Protein AF-A0A2V5N7D5-F1 (afdb_monomer_lite)

Foldseek 3Di:
DADPVRHRPDD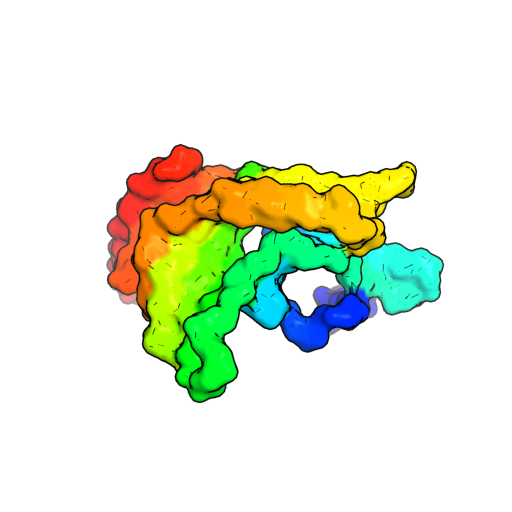DAAEPPQPDWAAWDADLVQWIWTWGLQFIKIWHWDADPVRPGIYIQMDGQEDQFDAPDPDDAWFTWGFHYWEDAPFKIWTDTFGPRDQGKDFTKMWTDDDFDADPVRHRPSVDDCVRRVVSNVRRVVRIDGPDIAGPDKHWYADSNRQWIWMDGPNWIWIAGPNDIDIDDDDPPPDD

Structure (mmCIF, N/CA/C/O backbone):
data_AF-A0A2V5N7D5-F1
#
_entry.id   AF-A0A2V5N7D5-F1
#
loop_
_atom_site.group_PDB
_atom_site.id
_atom_site.type_symbol
_atom_site.label_atom_id
_atom_site.label_alt_id
_atom_site.label_comp_id
_atom_site.label_asym_id
_atom_site.label_entity_id
_atom_site.label_seq_id
_atom_site.pdbx_PDB_ins_code
_atom_site.Cartn_x
_atom_site.Cartn_y
_atom_site.Cartn_z
_atom_site.occupancy
_atom_site.B_iso_or_equiv
_atom_site.auth_seq_id
_atom_site.auth_comp_id
_atom_site.auth_asym_id
_atom_site.auth_atom_id
_atom_site.pdbx_PDB_model_num
ATOM 1 N N . MET A 1 1 ? -4.586 -28.316 -11.492 1.00 43.56 1 MET A N 1
ATOM 2 C CA . MET A 1 1 ? -5.240 -29.296 -12.382 1.00 43.56 1 MET A CA 1
ATOM 3 C C . MET A 1 1 ? -5.268 -28.729 -13.810 1.00 43.56 1 MET A C 1
ATOM 5 O O . MET A 1 1 ? -4.782 -27.622 -14.004 1.00 43.56 1 MET A O 1
ATOM 9 N N . ARG A 1 2 ? -5.625 -29.486 -14.859 1.00 42.41 2 ARG A N 1
ATOM 10 C CA . ARG A 1 2 ? -5.672 -28.948 -16.242 1.00 42.41 2 ARG A CA 1
ATOM 11 C C . ARG A 1 2 ? -7.094 -28.488 -16.540 1.00 42.41 2 ARG A C 1
ATOM 13 O O . ARG A 1 2 ? -8.034 -29.228 -16.255 1.00 42.41 2 ARG A O 1
ATOM 20 N N . LEU A 1 3 ? -7.252 -27.295 -17.112 1.00 50.19 3 LEU A N 1
ATOM 21 C CA . LEU A 1 3 ? -8.557 -26.830 -17.577 1.00 50.19 3 LEU A CA 1
ATOM 22 C C . LEU A 1 3 ? -9.043 -27.748 -18.707 1.00 50.19 3 LEU A C 1
ATOM 24 O O . LEU A 1 3 ? -8.235 -28.328 -19.439 1.00 50.19 3 LEU A O 1
ATOM 28 N N . LYS A 1 4 ? -10.367 -27.854 -18.882 1.00 51.38 4 LYS A N 1
ATOM 29 C CA . LYS A 1 4 ? -11.013 -28.715 -19.899 1.00 51.38 4 LYS A CA 1
ATOM 30 C C . LYS A 1 4 ? -10.518 -28.475 -21.336 1.00 51.38 4 LYS A C 1
ATOM 32 O O . LYS A 1 4 ? -10.712 -29.331 -22.190 1.00 51.38 4 LYS A O 1
ATOM 37 N N . ASN A 1 5 ? -9.828 -27.362 -21.582 1.00 60.81 5 ASN A N 1
ATOM 38 C CA . ASN A 1 5 ? -9.349 -26.939 -22.896 1.00 60.81 5 ASN A CA 1
ATOM 39 C C . ASN A 1 5 ? -7.846 -27.221 -23.100 1.00 60.81 5 ASN A C 1
ATOM 41 O O . ASN A 1 5 ? -7.238 -26.671 -24.011 1.00 60.81 5 ASN A O 1
ATOM 45 N N . GLY A 1 6 ? -7.206 -27.999 -22.220 1.00 59.16 6 GLY A N 1
ATOM 46 C CA . GLY A 1 6 ? -5.762 -28.267 -22.279 1.00 59.16 6 GLY A CA 1
ATOM 47 C C . GLY A 1 6 ? -4.878 -27.111 -21.793 1.00 59.16 6 GLY A C 1
ATOM 48 O O . GLY A 1 6 ? -3.672 -27.297 -21.640 1.00 59.16 6 GLY A O 1
ATOM 49 N N . GLY A 1 7 ? -5.473 -25.952 -21.489 1.00 59.75 7 GLY A N 1
ATOM 50 C CA . GLY A 1 7 ? -4.814 -24.842 -20.807 1.00 59.75 7 GLY A CA 1
ATOM 51 C C . GLY A 1 7 ? -4.402 -25.216 -19.382 1.00 59.75 7 GLY A C 1
ATOM 52 O O . GLY A 1 7 ? -5.051 -26.031 -18.711 1.00 59.75 7 GLY A O 1
ATOM 53 N N . ARG A 1 8 ? -3.301 -24.626 -18.911 1.00 61.09 8 ARG A N 1
ATOM 54 C CA . ARG A 1 8 ? -2.934 -24.706 -17.496 1.00 61.09 8 ARG A CA 1
ATOM 55 C C . ARG A 1 8 ? -3.948 -23.884 -16.695 1.00 61.09 8 ARG A C 1
ATOM 57 O O . ARG A 1 8 ? -4.361 -22.823 -17.139 1.00 61.09 8 ARG A O 1
ATOM 64 N N . GLU A 1 9 ? -4.372 -24.398 -15.544 1.00 68.38 9 GLU A N 1
ATOM 65 C CA . GLU A 1 9 ? -5.217 -23.653 -14.594 1.00 68.38 9 GLU A CA 1
ATOM 66 C C . GLU A 1 9 ? -4.454 -22.498 -13.935 1.00 68.38 9 GLU A C 1
ATOM 68 O O . GLU A 1 9 ? -5.057 -21.508 -13.541 1.00 68.38 9 GLU A O 1
ATOM 73 N N . PHE A 1 10 ? -3.125 -22.617 -13.877 1.00 75.56 10 PHE A N 1
ATOM 74 C CA . PHE A 1 10 ? -2.216 -21.617 -13.338 1.00 75.56 10 PHE A CA 1
ATOM 75 C C . PHE A 1 10 ? -1.116 -21.320 -14.354 1.00 75.56 10 PHE A C 1
ATOM 77 O O . PHE A 1 10 ? -0.575 -22.237 -14.984 1.00 75.56 10 PHE A O 1
ATOM 84 N N . GLU A 1 11 ? -0.785 -20.044 -14.490 1.00 77.88 11 GLU A N 1
ATOM 85 C CA . GLU A 1 11 ? 0.366 -19.569 -15.245 1.00 77.88 11 GLU A CA 1
ATOM 86 C C . GLU A 1 11 ? 1.436 -19.097 -14.258 1.00 77.88 11 GLU A C 1
ATOM 88 O O . GLU A 1 11 ? 1.126 -18.447 -13.260 1.00 77.88 11 GLU A O 1
ATOM 93 N N . GLU A 1 12 ? 2.684 -19.495 -14.493 1.00 80.69 12 GLU A N 1
ATOM 94 C CA . GLU A 1 12 ? 3.807 -19.079 -13.652 1.00 80.69 12 GLU 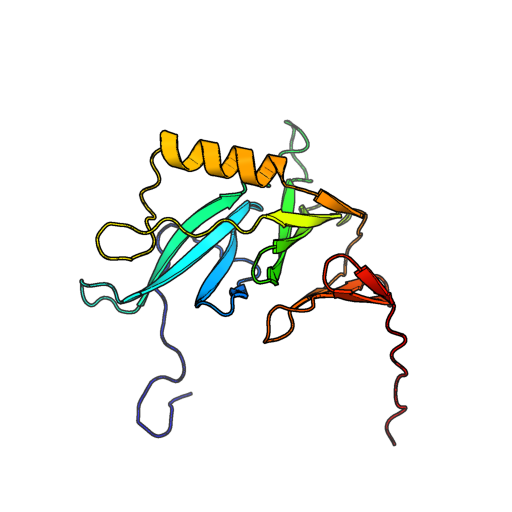A CA 1
ATOM 95 C C . GLU A 1 12 ? 4.190 -17.645 -14.015 1.00 80.69 12 GLU A C 1
ATOM 97 O O . GLU A 1 12 ? 4.359 -17.335 -15.192 1.00 80.69 12 GLU A O 1
ATOM 102 N N . ILE A 1 13 ? 4.326 -16.788 -13.003 1.00 81.75 13 ILE A N 1
ATOM 103 C CA . ILE A 1 13 ? 4.787 -15.409 -13.168 1.00 81.75 13 ILE A CA 1
ATOM 104 C C . ILE A 1 13 ? 6.282 -15.361 -12.859 1.00 81.75 13 ILE A C 1
ATOM 106 O O . ILE A 1 13 ? 6.692 -15.747 -11.761 1.00 81.75 13 ILE A O 1
ATOM 110 N N . ASP A 1 14 ? 7.094 -14.863 -13.792 1.00 82.38 14 ASP A N 1
ATOM 111 C CA . ASP A 1 14 ? 8.509 -14.601 -13.521 1.00 82.38 14 ASP A CA 1
ATOM 112 C C . ASP A 1 14 ? 8.647 -13.377 -12.605 1.00 82.38 14 ASP A C 1
ATOM 114 O O . ASP A 1 14 ? 8.211 -12.268 -12.926 1.00 82.38 14 ASP A O 1
ATOM 118 N N . VAL A 1 15 ? 9.264 -13.578 -11.443 1.00 80.31 15 VAL A N 1
ATOM 119 C CA . VAL A 1 15 ? 9.484 -12.537 -10.442 1.00 80.31 15 VAL A CA 1
ATOM 120 C C . VAL A 1 15 ? 10.981 -12.299 -10.311 1.00 80.31 15 VAL A C 1
ATOM 122 O O . VAL A 1 15 ? 11.715 -13.030 -9.644 1.00 80.31 15 VAL A O 1
ATOM 125 N N . ARG A 1 16 ? 11.460 -11.226 -10.940 1.00 69.50 16 ARG A N 1
ATOM 126 C CA . ARG A 1 16 ? 12.881 -10.878 -10.931 1.00 69.50 16 ARG A CA 1
ATOM 127 C C . ARG A 1 16 ? 13.185 -9.899 -9.799 1.00 69.50 16 ARG A C 1
ATOM 129 O O . ARG A 1 16 ? 12.621 -8.818 -9.767 1.00 69.50 16 ARG A O 1
ATOM 136 N N . ARG A 1 17 ? 14.167 -10.229 -8.946 1.00 68.00 17 ARG A N 1
ATOM 137 C CA . ARG A 1 17 ? 14.661 -9.408 -7.807 1.00 68.00 17 ARG A CA 1
ATOM 138 C C . ARG A 1 17 ? 13.716 -9.282 -6.604 1.00 68.00 17 ARG A C 1
ATOM 140 O O . ARG A 1 17 ? 14.117 -8.612 -5.660 1.00 68.00 17 ARG A O 1
ATOM 147 N N . HIS A 1 18 ? 12.567 -9.960 -6.609 1.00 75.81 18 HIS A N 1
ATOM 148 C CA . HIS A 1 18 ? 11.639 -9.986 -5.472 1.00 75.81 18 HIS A CA 1
ATOM 149 C C . HIS A 1 18 ? 11.476 -11.414 -4.921 1.00 75.81 18 HIS A C 1
ATOM 151 O O . HIS A 1 18 ? 10.494 -12.084 -5.239 1.00 75.81 18 HIS A O 1
ATOM 157 N N . PRO A 1 19 ? 12.460 -11.957 -4.178 1.00 68.38 19 PRO A N 1
ATOM 158 C CA . PRO A 1 19 ? 12.434 -13.349 -3.719 1.00 68.38 19 PRO A CA 1
ATOM 159 C C . PRO A 1 19 ? 11.293 -13.682 -2.744 1.00 68.38 19 PRO A C 1
ATOM 161 O O . PRO A 1 19 ? 10.996 -14.863 -2.571 1.00 68.38 19 PRO A O 1
ATOM 164 N N . PHE A 1 20 ? 10.664 -12.686 -2.106 1.00 78.12 20 PHE A N 1
ATOM 165 C CA . PHE A 1 20 ? 9.601 -12.901 -1.120 1.00 78.12 20 PHE A CA 1
ATOM 166 C C . PHE A 1 20 ? 8.462 -11.886 -1.277 1.00 78.12 20 PHE A C 1
ATOM 168 O O . PHE A 1 20 ? 8.541 -10.773 -0.766 1.00 78.12 20 PHE A O 1
ATOM 175 N N . ILE A 1 21 ? 7.382 -12.294 -1.950 1.00 85.62 21 ILE A N 1
ATOM 176 C CA . ILE A 1 21 ? 6.132 -11.527 -2.057 1.00 85.62 21 ILE A CA 1
ATOM 177 C C . ILE A 1 21 ? 5.216 -11.910 -0.888 1.00 85.62 21 ILE A C 1
ATOM 179 O O . ILE A 1 21 ? 4.650 -13.003 -0.862 1.00 85.62 21 ILE A O 1
ATOM 183 N N . GLY A 1 22 ? 5.072 -11.012 0.083 1.00 87.75 22 GLY A N 1
ATOM 184 C CA . GLY A 1 22 ? 4.128 -11.121 1.193 1.00 87.75 22 GLY A CA 1
ATOM 185 C C . GLY A 1 22 ? 2.799 -10.429 0.886 1.00 87.75 22 GLY A C 1
ATOM 186 O O . GLY A 1 22 ? 2.787 -9.403 0.209 1.00 87.75 22 GLY A O 1
ATOM 187 N N . CYS A 1 23 ? 1.696 -10.998 1.389 1.00 89.31 23 CYS A N 1
ATOM 188 C CA . CYS A 1 23 ? 0.330 -10.449 1.311 1.00 89.31 23 CYS A CA 1
ATOM 189 C C . CYS A 1 23 ? -0.027 -9.755 -0.028 1.00 89.31 23 CYS A C 1
ATOM 191 O O . CYS A 1 23 ? -0.420 -8.588 -0.031 1.00 89.31 23 CYS A O 1
ATOM 193 N N . PRO A 1 24 ? 0.121 -10.439 -1.182 1.00 93.94 24 PRO A N 1
ATOM 194 C CA . PRO A 1 24 ? -0.183 -9.839 -2.475 1.00 93.94 24 PRO A CA 1
ATOM 195 C C . PRO A 1 24 ? -1.676 -9.526 -2.614 1.00 93.94 24 PRO A C 1
ATOM 197 O O . PRO A 1 24 ? -2.527 -10.382 -2.372 1.00 93.94 24 PRO A O 1
ATOM 200 N N . VAL A 1 25 ? -1.986 -8.316 -3.075 1.00 95.06 25 VAL A N 1
ATOM 201 C CA . VAL A 1 25 ? -3.348 -7.830 -3.308 1.00 95.06 25 VAL A CA 1
ATOM 202 C C . VAL A 1 25 ? -3.425 -7.137 -4.658 1.00 95.06 25 VAL A C 1
ATOM 204 O O . VAL A 1 25 ? -2.682 -6.193 -4.926 1.00 95.06 25 VAL A O 1
ATOM 207 N N . PHE A 1 26 ? -4.361 -7.578 -5.495 1.00 94.38 26 PHE A N 1
ATOM 208 C CA . PHE A 1 26 ? -4.715 -6.861 -6.713 1.00 94.38 26 PHE A CA 1
ATOM 209 C C . PHE A 1 26 ? -5.731 -5.769 -6.406 1.00 94.38 26 PHE A C 1
ATOM 211 O O . PHE A 1 26 ? -6.783 -6.023 -5.816 1.00 94.38 26 PHE A O 1
ATOM 218 N N . ALA A 1 27 ? -5.424 -4.561 -6.855 1.00 94.19 27 ALA A N 1
ATOM 219 C CA . ALA A 1 27 ? -6.403 -3.509 -7.011 1.00 94.19 27 ALA A CA 1
ATOM 220 C C . ALA A 1 27 ? -7.281 -3.774 -8.243 1.00 94.19 27 ALA A C 1
ATOM 222 O O . ALA A 1 27 ? -6.947 -4.554 -9.140 1.00 94.19 27 ALA A O 1
ATOM 223 N N . ARG A 1 28 ? -8.424 -3.096 -8.309 1.00 92.06 28 ARG A N 1
ATOM 224 C CA . ARG A 1 28 ? -9.426 -3.262 -9.367 1.00 92.06 28 ARG A CA 1
ATOM 225 C C . ARG A 1 28 ? -8.907 -2.914 -10.762 1.00 92.06 28 ARG A C 1
ATOM 227 O O . ARG A 1 28 ? -9.415 -3.440 -11.748 1.00 92.06 28 ARG A O 1
ATOM 234 N N . ASP A 1 29 ? -7.952 -2.001 -10.855 1.00 91.25 29 ASP A N 1
ATOM 235 C CA . ASP A 1 29 ? -7.310 -1.596 -12.107 1.00 91.25 29 ASP A CA 1
ATOM 236 C C . ASP A 1 29 ? -6.170 -2.530 -12.542 1.00 91.25 29 ASP A C 1
ATOM 238 O O . ASP A 1 29 ? -5.553 -2.283 -13.573 1.00 91.25 29 ASP A O 1
ATOM 242 N N . GLY A 1 30 ? -5.925 -3.618 -11.805 1.00 91.94 30 GLY A N 1
ATOM 243 C CA . GLY A 1 30 ? -4.903 -4.612 -12.127 1.00 91.94 30 GLY A CA 1
ATOM 244 C C . GLY A 1 30 ? -3.529 -4.321 -11.524 1.00 91.94 30 GLY A C 1
ATOM 245 O O . GLY A 1 30 ? -2.643 -5.166 -11.648 1.00 91.94 30 GLY A O 1
ATOM 246 N N . GLU A 1 31 ? -3.348 -3.189 -10.829 1.00 94.69 31 GLU A N 1
ATOM 247 C CA . GLU A 1 31 ? -2.134 -2.947 -10.044 1.00 94.69 31 GLU A CA 1
ATOM 248 C C . GLU A 1 31 ? -2.018 -3.994 -8.923 1.00 94.69 31 GLU A C 1
ATOM 250 O O . GLU A 1 31 ? -2.973 -4.269 -8.195 1.00 94.69 31 GLU A O 1
ATOM 255 N N . LEU A 1 32 ? -0.826 -4.555 -8.751 1.00 95.50 32 LEU A N 1
ATOM 256 C CA . LEU A 1 32 ? -0.473 -5.452 -7.659 1.00 95.50 32 LEU A CA 1
ATOM 257 C C . LEU A 1 32 ? 0.231 -4.663 -6.553 1.00 95.50 32 LEU A C 1
ATOM 259 O O . LEU A 1 32 ? 1.208 -3.961 -6.803 1.00 95.50 32 LEU A O 1
ATOM 263 N N . PHE A 1 33 ? -0.214 -4.831 -5.314 1.00 96.38 33 PHE A N 1
ATOM 264 C CA . PHE A 1 33 ? 0.477 -4.346 -4.124 1.00 96.38 33 PHE A CA 1
ATOM 265 C C . PHE A 1 33 ? 0.894 -5.524 -3.261 1.00 96.38 33 PHE A C 1
ATOM 267 O O . PHE A 1 33 ? 0.156 -6.497 -3.138 1.00 96.38 33 PHE A O 1
ATOM 274 N N . PHE A 1 34 ? 2.082 -5.451 -2.676 1.00 95.50 34 PHE A N 1
ATOM 275 C CA . PHE A 1 34 ? 2.611 -6.523 -1.839 1.00 95.50 34 PHE A CA 1
ATOM 276 C C . PHE A 1 34 ? 3.631 -5.985 -0.841 1.00 95.50 34 PHE A C 1
ATOM 278 O O . PHE A 1 34 ? 4.168 -4.886 -1.006 1.00 95.50 34 PHE A O 1
ATOM 285 N N . SER A 1 35 ? 3.890 -6.767 0.200 1.00 92.12 35 SER A N 1
ATOM 286 C CA . SER A 1 35 ? 4.978 -6.529 1.138 1.00 92.12 35 SER A CA 1
ATOM 287 C C . SER A 1 35 ? 6.222 -7.286 0.702 1.00 92.12 35 SER A C 1
ATOM 289 O O . SER A 1 35 ? 6.148 -8.457 0.335 1.00 92.12 35 SER A O 1
ATOM 291 N N . GLU A 1 36 ? 7.380 -6.648 0.783 1.00 89.06 36 GLU A N 1
ATOM 292 C CA . GLU A 1 36 ? 8.662 -7.341 0.701 1.00 89.06 36 GLU A CA 1
ATOM 293 C C . GLU A 1 36 ? 9.668 -6.620 1.601 1.00 89.06 36 GLU A C 1
ATOM 295 O O . GLU A 1 36 ? 9.842 -5.400 1.511 1.00 89.06 36 GLU A O 1
ATOM 300 N N . TYR A 1 37 ? 10.332 -7.390 2.471 1.00 84.38 37 TYR A N 1
ATOM 301 C CA . TYR A 1 37 ? 11.221 -6.882 3.524 1.00 84.38 37 TYR A CA 1
ATOM 302 C C . TYR A 1 37 ? 10.563 -5.809 4.413 1.00 84.38 37 TYR A C 1
ATOM 304 O O . TYR A 1 37 ? 11.231 -4.894 4.881 1.00 84.38 37 TYR A O 1
ATOM 312 N N . GLY A 1 38 ? 9.244 -5.900 4.617 1.00 87.00 38 GLY A N 1
ATOM 313 C CA . GLY A 1 38 ? 8.462 -4.954 5.417 1.00 87.00 38 GLY A CA 1
ATOM 314 C C . GLY A 1 38 ? 8.074 -3.661 4.695 1.00 87.00 38 GLY A C 1
ATOM 315 O O . GLY A 1 38 ? 7.257 -2.904 5.219 1.00 87.00 38 GLY A O 1
ATOM 316 N N . ASP A 1 39 ? 8.596 -3.414 3.494 1.00 91.94 39 ASP A N 1
ATOM 317 C CA . ASP A 1 39 ? 8.220 -2.269 2.670 1.00 91.94 39 ASP A CA 1
ATOM 318 C C . ASP A 1 39 ? 6.987 -2.563 1.822 1.00 91.94 39 ASP A C 1
ATOM 320 O O . ASP A 1 39 ? 6.733 -3.705 1.445 1.00 91.94 39 ASP A O 1
ATOM 324 N N . LEU A 1 40 ? 6.254 -1.509 1.459 1.00 95.00 40 LEU A N 1
ATOM 325 C CA . LEU A 1 40 ? 5.163 -1.612 0.497 1.00 95.00 40 LEU A CA 1
ATOM 326 C C . LEU A 1 40 ? 5.712 -1.483 -0.924 1.00 95.00 40 LEU A C 1
ATOM 328 O O . LEU A 1 40 ? 6.366 -0.490 -1.262 1.00 95.00 40 LEU A O 1
ATOM 332 N N . TRP A 1 41 ? 5.366 -2.437 -1.777 1.00 94.94 41 TRP A N 1
ATOM 333 C CA . TRP A 1 41 ? 5.703 -2.466 -3.194 1.00 94.94 41 TRP A CA 1
ATOM 334 C C . TRP A 1 41 ? 4.453 -2.335 -4.057 1.00 94.94 41 TRP A C 1
ATOM 336 O O . TRP A 1 41 ? 3.362 -2.747 -3.661 1.00 94.94 41 TRP A O 1
ATOM 346 N N . ARG A 1 42 ? 4.630 -1.744 -5.240 1.00 94.88 42 ARG A N 1
ATOM 347 C CA . ARG A 1 42 ? 3.639 -1.715 -6.317 1.00 94.88 42 ARG A CA 1
ATOM 348 C C . ARG A 1 42 ? 4.232 -2.397 -7.537 1.00 94.88 42 ARG A C 1
ATOM 350 O O . ARG A 1 42 ? 5.392 -2.155 -7.862 1.00 94.88 42 ARG A O 1
ATOM 357 N N . GLY A 1 43 ? 3.430 -3.174 -8.242 1.00 93.88 43 GLY A N 1
ATOM 358 C CA . GLY A 1 43 ? 3.797 -3.726 -9.528 1.00 93.88 43 GLY A CA 1
ATOM 359 C C . GLY A 1 43 ? 2.612 -4.007 -10.430 1.00 93.88 43 GLY A C 1
ATOM 360 O O . GLY A 1 43 ? 1.467 -3.758 -10.073 1.00 93.88 43 GLY A O 1
ATOM 361 N N . GLU A 1 44 ? 2.918 -4.539 -11.602 1.00 93.94 44 GLU A N 1
ATOM 362 C CA . GLU A 1 44 ? 1.962 -5.012 -12.594 1.00 93.94 44 GLU A CA 1
ATOM 363 C C . GLU A 1 44 ? 2.517 -6.248 -13.293 1.00 93.94 44 GLU A C 1
ATOM 365 O O . GLU A 1 44 ? 3.730 -6.381 -13.497 1.00 93.94 44 GLU A O 1
ATOM 370 N N . ILE A 1 45 ? 1.610 -7.155 -13.650 1.00 91.12 45 ILE A N 1
ATOM 371 C CA . ILE A 1 45 ? 1.946 -8.308 -14.476 1.00 91.12 45 ILE A CA 1
ATOM 372 C C . ILE A 1 45 ? 1.871 -7.870 -15.933 1.00 91.12 45 ILE A C 1
ATOM 374 O O . ILE A 1 45 ? 0.840 -7.379 -16.386 1.00 91.12 45 ILE A O 1
ATOM 378 N N . TYR A 1 46 ? 2.954 -8.091 -16.664 1.00 86.62 46 TYR A N 1
ATOM 379 C CA . TYR A 1 46 ? 3.047 -7.809 -18.090 1.00 86.62 46 TYR A CA 1
ATOM 380 C C . TYR A 1 46 ? 3.526 -9.055 -18.830 1.00 86.62 46 TYR A C 1
ATOM 382 O O . TYR A 1 46 ? 4.157 -9.938 -18.249 1.00 86.62 46 TYR A O 1
ATOM 390 N N . ASN A 1 47 ? 3.245 -9.131 -20.128 1.00 84.00 47 ASN A N 1
ATOM 391 C CA . ASN A 1 47 ? 3.782 -10.198 -20.965 1.00 84.00 47 ASN A CA 1
ATOM 392 C C . ASN A 1 47 ? 5.167 -9.800 -21.462 1.00 84.00 47 ASN A C 1
ATOM 394 O O . ASN A 1 47 ? 5.312 -8.809 -22.177 1.00 84.00 47 ASN A O 1
ATOM 398 N N . ASP A 1 48 ? 6.187 -10.574 -21.095 1.00 75.56 48 ASP A N 1
ATOM 399 C CA . ASP A 1 48 ? 7.546 -10.293 -21.532 1.00 75.56 48 ASP A CA 1
ATOM 400 C C . ASP A 1 48 ? 7.667 -10.445 -23.055 1.00 75.56 48 ASP A C 1
ATOM 402 O O . ASP A 1 48 ? 7.408 -11.513 -23.620 1.00 75.56 48 ASP A O 1
ATOM 406 N N . SER A 1 49 ? 8.115 -9.380 -23.724 1.00 70.94 49 SER A N 1
ATOM 407 C CA . SER A 1 49 ? 8.333 -9.337 -25.174 1.00 70.94 49 SER A CA 1
ATOM 408 C C . SER A 1 49 ? 9.407 -10.322 -25.647 1.00 70.94 49 SER A C 1
ATOM 410 O O . SER A 1 49 ? 9.454 -10.665 -26.828 1.00 70.94 49 SER A O 1
ATOM 412 N N . LEU A 1 50 ? 10.230 -10.837 -24.729 1.00 74.75 50 LEU A N 1
ATOM 413 C CA . LEU A 1 50 ? 11.196 -11.907 -24.987 1.00 74.75 50 LEU A CA 1
ATOM 414 C C . LEU A 1 50 ? 10.572 -13.316 -24.987 1.00 74.75 50 LEU A C 1
ATOM 416 O O . LEU A 1 50 ? 11.300 -14.301 -25.105 1.00 74.75 50 LEU A O 1
ATOM 420 N N . GLY A 1 51 ? 9.246 -13.435 -24.852 1.00 70.75 51 GLY A N 1
ATOM 421 C CA . GLY A 1 51 ? 8.524 -14.707 -24.962 1.00 70.75 51 GLY A CA 1
ATOM 422 C C . GLY A 1 51 ? 8.736 -15.654 -23.779 1.00 70.75 51 GLY A C 1
ATOM 423 O O . GLY A 1 51 ? 8.529 -16.858 -23.911 1.00 70.75 51 GLY A O 1
ATOM 424 N N . ARG A 1 52 ? 9.162 -15.126 -22.626 1.00 75.50 52 ARG A N 1
ATOM 425 C CA . ARG A 1 52 ? 9.428 -15.907 -21.404 1.00 75.50 52 ARG A CA 1
ATOM 426 C C . ARG A 1 52 ? 8.184 -16.154 -20.544 1.00 75.50 52 ARG A C 1
ATOM 428 O O . ARG A 1 52 ? 8.290 -16.816 -19.519 1.00 75.50 52 ARG A O 1
ATOM 435 N N . GLY A 1 53 ? 7.025 -15.678 -20.994 1.00 81.94 53 GLY A N 1
ATOM 436 C CA . GLY A 1 53 ? 5.773 -15.717 -20.247 1.00 81.94 53 GLY A CA 1
ATOM 437 C C . GLY A 1 53 ? 5.505 -14.406 -19.503 1.00 81.94 53 GLY A C 1
ATOM 438 O O . GLY A 1 53 ? 6.218 -13.416 -19.709 1.00 81.94 53 GLY A O 1
ATOM 439 N N . PRO A 1 54 ? 4.450 -14.371 -18.682 1.00 86.81 54 PRO A N 1
ATOM 440 C CA . PRO A 1 54 ? 4.126 -13.209 -17.876 1.00 86.81 54 PRO A CA 1
ATOM 441 C C . PRO A 1 54 ? 5.173 -12.990 -16.778 1.00 86.81 54 PRO A C 1
ATOM 443 O O . PRO A 1 54 ? 5.687 -13.931 -16.172 1.00 86.81 54 PRO A O 1
ATOM 446 N N . ALA A 1 55 ? 5.482 -11.728 -16.512 1.00 87.69 55 ALA A N 1
ATOM 447 C CA . ALA A 1 55 ? 6.480 -11.307 -15.542 1.00 87.69 55 ALA A CA 1
ATOM 448 C C . ALA A 1 55 ? 5.945 -10.169 -14.668 1.00 87.69 55 ALA A C 1
ATOM 450 O O . ALA A 1 55 ? 5.070 -9.407 -15.081 1.00 87.69 55 ALA A O 1
ATOM 451 N N . LEU A 1 56 ? 6.485 -10.046 -13.456 1.00 90.06 56 LEU A N 1
ATOM 452 C CA . LEU A 1 56 ? 6.174 -8.955 -12.538 1.00 90.06 56 LEU A CA 1
ATOM 453 C C . LEU A 1 56 ? 7.172 -7.807 -12.711 1.00 90.06 56 LEU A C 1
ATOM 455 O O . LEU A 1 56 ? 8.363 -7.946 -12.427 1.00 90.06 56 LEU A O 1
ATOM 459 N N . SER A 1 57 ? 6.655 -6.648 -13.108 1.00 89.44 57 SER A N 1
ATOM 460 C CA . SER A 1 57 ? 7.354 -5.368 -13.021 1.00 89.44 57 SER A CA 1
ATOM 461 C C . SER A 1 57 ? 6.938 -4.683 -11.731 1.00 89.44 57 SER A C 1
ATOM 463 O O . SER A 1 57 ? 5.756 -4.425 -11.547 1.00 89.44 57 SER A O 1
ATOM 465 N N . ALA A 1 58 ? 7.877 -4.383 -10.833 1.00 91.62 58 ALA A N 1
ATOM 466 C CA . ALA A 1 58 ? 7.561 -3.739 -9.562 1.00 91.62 58 ALA A CA 1
ATOM 467 C C . ALA A 1 58 ? 8.611 -2.710 -9.132 1.00 91.62 58 ALA A C 1
ATOM 469 O O . ALA A 1 58 ? 9.790 -2.784 -9.484 1.00 91.62 58 ALA A O 1
ATOM 470 N N . TYR A 1 59 ? 8.169 -1.747 -8.328 1.00 91.12 59 TYR A N 1
ATOM 471 C CA . TYR A 1 59 ? 9.016 -0.781 -7.646 1.00 91.12 59 TYR A CA 1
ATOM 472 C C . TYR A 1 59 ? 8.540 -0.587 -6.204 1.00 91.12 59 TYR A C 1
ATOM 474 O O . TYR A 1 59 ? 7.365 -0.760 -5.871 1.00 91.12 59 TYR A O 1
ATOM 482 N N . ARG A 1 60 ? 9.473 -0.232 -5.318 1.00 91.50 60 ARG A N 1
ATOM 483 C CA . ARG A 1 60 ? 9.149 0.028 -3.914 1.00 91.50 60 ARG A CA 1
ATOM 484 C C . ARG A 1 60 ? 8.286 1.279 -3.871 1.00 91.50 60 ARG A C 1
ATOM 486 O O . ARG A 1 60 ? 8.722 2.318 -4.342 1.00 91.50 60 ARG A O 1
ATOM 493 N N . TYR A 1 61 ? 7.073 1.180 -3.353 1.00 94.19 61 TYR A N 1
ATOM 494 C CA . TYR A 1 61 ? 6.110 2.275 -3.341 1.00 94.19 61 TYR A CA 1
ATOM 495 C C . TYR A 1 61 ? 6.297 3.171 -2.113 1.00 94.19 61 TYR A C 1
ATOM 497 O O . TYR A 1 61 ? 6.336 4.393 -2.246 1.00 94.19 61 TYR A O 1
ATOM 505 N N . ALA A 1 62 ? 6.471 2.565 -0.935 1.00 94.38 62 ALA A N 1
ATOM 506 C CA . ALA A 1 62 ? 6.758 3.278 0.305 1.00 94.38 62 ALA A CA 1
ATOM 507 C C . ALA A 1 62 ? 7.770 2.490 1.159 1.00 94.38 62 ALA A C 1
ATOM 509 O O . ALA A 1 62 ? 7.518 1.317 1.453 1.00 94.38 62 ALA A O 1
ATOM 510 N N . PRO A 1 63 ? 8.902 3.106 1.560 1.00 92.25 63 PRO A N 1
ATOM 511 C CA . PRO A 1 63 ? 9.858 2.483 2.462 1.00 92.25 63 PRO A CA 1
ATOM 512 C C . PRO A 1 63 ? 9.359 2.620 3.909 1.00 92.25 63 PRO A C 1
ATOM 514 O O . PRO A 1 63 ? 9.564 3.652 4.547 1.00 92.25 63 PRO A O 1
ATOM 517 N N . LEU A 1 64 ? 8.635 1.613 4.383 1.00 90.00 64 LEU A N 1
ATOM 518 C CA . LEU A 1 64 ? 7.983 1.575 5.694 1.00 90.00 64 LEU A CA 1
ATOM 519 C C . LEU A 1 64 ? 8.746 0.721 6.704 1.00 90.00 64 LEU A C 1
ATOM 521 O O . LEU A 1 64 ? 8.508 0.863 7.902 1.00 90.00 64 LEU A O 1
ATOM 525 N N . ALA A 1 65 ? 9.653 -0.130 6.227 1.00 86.44 65 ALA A N 1
ATOM 526 C CA . ALA A 1 65 ? 10.510 -0.935 7.067 1.00 86.44 65 ALA A CA 1
ATOM 527 C C . ALA A 1 65 ? 11.388 -0.029 7.933 1.00 86.44 65 ALA A C 1
ATOM 529 O O . ALA A 1 65 ? 12.174 0.777 7.424 1.00 86.44 65 ALA A O 1
ATOM 530 N N . THR A 1 66 ? 11.264 -0.159 9.251 1.00 77.00 66 THR A N 1
ATOM 531 C CA . THR A 1 66 ? 12.128 0.549 10.200 1.00 77.00 66 THR A CA 1
ATOM 532 C C . THR A 1 66 ? 12.975 -0.430 10.996 1.00 77.00 66 THR A C 1
ATOM 534 O O . THR A 1 66 ? 12.542 -1.530 11.329 1.00 77.00 66 THR A O 1
ATOM 537 N N . LEU A 1 67 ? 14.200 -0.010 11.312 1.00 60.72 67 LEU A N 1
ATOM 538 C CA . LEU A 1 67 ? 15.049 -0.681 12.289 1.00 60.72 67 LEU A CA 1
ATOM 539 C C . LEU A 1 67 ? 14.796 -0.029 13.648 1.00 60.72 67 LEU A C 1
ATOM 541 O O . LEU A 1 67 ? 15.103 1.150 13.823 1.00 60.72 67 LEU A O 1
ATOM 545 N N . GLU A 1 68 ? 14.240 -0.772 14.605 1.00 53.22 68 GLU A N 1
ATOM 546 C CA . GLU A 1 68 ? 13.984 -0.225 15.942 1.00 53.22 68 GLU A CA 1
ATOM 547 C C . GLU A 1 68 ? 15.281 0.053 16.721 1.00 53.22 68 GLU A C 1
ATOM 549 O O . GLU A 1 68 ? 15.362 1.046 17.441 1.00 53.22 68 GLU A O 1
ATOM 554 N N . THR A 1 69 ? 16.323 -0.776 16.569 1.00 53.47 69 THR A N 1
ATOM 555 C CA . THR A 1 69 ? 17.618 -0.574 17.242 1.00 53.47 69 THR A CA 1
ATOM 556 C C . THR A 1 69 ? 18.803 -1.037 16.386 1.00 53.47 69 THR A C 1
ATOM 558 O O . THR A 1 69 ? 18.674 -1.891 15.512 1.00 53.47 69 THR A O 1
ATOM 561 N N . ALA A 1 70 ? 19.994 -0.487 16.659 1.00 52.28 70 ALA A N 1
ATOM 562 C CA . ALA A 1 70 ? 21.253 -0.884 16.015 1.00 52.28 70 ALA A CA 1
ATOM 563 C C . ALA A 1 70 ? 21.818 -2.237 16.514 1.00 52.28 70 ALA A C 1
ATOM 565 O O . ALA A 1 70 ? 22.765 -2.750 15.928 1.00 52.28 70 ALA A O 1
ATOM 566 N N . ASN A 1 71 ? 21.252 -2.813 17.583 1.00 46.66 71 ASN A N 1
ATOM 567 C CA . ASN A 1 71 ? 21.721 -4.042 18.231 1.00 46.66 71 ASN A CA 1
ATOM 568 C C . ASN A 1 71 ? 20.590 -5.086 18.267 1.00 46.66 71 ASN A C 1
ATOM 570 O O . ASN A 1 71 ? 19.841 -5.160 19.233 1.00 46.66 71 ASN A O 1
ATOM 574 N N . THR A 1 72 ? 20.489 -5.871 17.192 1.00 46.12 72 THR A N 1
ATOM 575 C CA . THR A 1 72 ? 19.941 -7.244 17.099 1.00 46.12 72 THR A CA 1
ATOM 576 C C . THR A 1 72 ? 18.885 -7.719 18.126 1.00 46.12 72 THR A C 1
ATOM 578 O O . THR A 1 72 ? 19.223 -8.008 19.273 1.00 46.12 72 THR A O 1
ATOM 581 N N . SER A 1 73 ? 17.694 -8.054 17.594 1.00 41.28 73 SER A N 1
ATOM 582 C CA . SER A 1 73 ? 16.611 -8.938 18.112 1.00 41.28 73 SER A CA 1
ATOM 583 C C . SER A 1 73 ? 15.403 -8.263 18.795 1.00 41.28 73 SER A C 1
ATOM 585 O O . SER A 1 73 ? 15.560 -7.609 19.820 1.00 41.28 73 SER A O 1
ATOM 587 N N . PRO A 1 74 ? 14.166 -8.537 18.331 1.00 45.28 74 PRO A N 1
ATOM 588 C CA . PRO A 1 74 ? 13.694 -8.177 16.994 1.00 45.28 74 PRO A CA 1
ATOM 589 C C . PRO A 1 74 ? 12.492 -7.238 17.081 1.00 45.28 74 PRO A C 1
ATOM 591 O O . PRO A 1 74 ? 11.650 -7.350 17.981 1.00 45.28 74 PRO A O 1
ATOM 594 N N . ALA A 1 75 ? 12.426 -6.317 16.123 1.00 49.25 75 ALA A N 1
ATOM 595 C CA . ALA A 1 75 ? 11.296 -5.427 15.957 1.00 49.25 75 ALA A CA 1
ATOM 596 C C . ALA A 1 75 ? 11.372 -4.591 14.682 1.00 49.25 75 ALA A C 1
ATOM 598 O O . ALA A 1 75 ? 11.357 -3.362 14.720 1.00 49.25 75 ALA A O 1
ATOM 599 N N . GLU A 1 76 ? 11.527 -5.231 13.537 1.00 73.44 76 GLU A N 1
ATOM 600 C CA . GLU A 1 76 ? 11.380 -4.482 12.293 1.00 73.44 76 GLU A CA 1
ATOM 601 C C . GLU A 1 76 ? 9.890 -4.174 12.123 1.00 73.44 76 GLU A C 1
ATOM 603 O O . GLU A 1 76 ? 9.091 -5.099 12.092 1.00 73.44 76 GLU A O 1
ATOM 608 N N . ILE A 1 77 ? 9.459 -2.912 12.079 1.00 80.38 77 ILE A N 1
ATOM 609 C CA . ILE A 1 77 ? 8.055 -2.633 11.730 1.00 80.38 77 ILE A CA 1
ATOM 610 C C . ILE A 1 77 ? 7.923 -2.842 10.229 1.00 80.38 77 ILE A C 1
ATOM 612 O O . ILE A 1 77 ? 8.667 -2.226 9.475 1.00 80.38 77 ILE A O 1
ATOM 616 N N . GLY A 1 78 ? 6.996 -3.691 9.796 1.00 87.88 78 GLY A N 1
ATOM 617 C CA . GLY A 1 78 ? 6.790 -3.989 8.383 1.00 87.88 78 GLY A CA 1
ATOM 618 C C . GLY A 1 78 ? 5.324 -4.171 8.019 1.00 87.88 78 GLY A C 1
ATOM 619 O O . GLY A 1 78 ? 4.478 -4.408 8.882 1.00 87.88 78 GLY A O 1
ATOM 620 N N . VAL A 1 79 ? 5.029 -4.058 6.725 1.00 91.44 79 VAL A N 1
ATOM 621 C CA . VAL A 1 79 ? 3.709 -4.361 6.161 1.00 91.44 79 VAL A CA 1
ATOM 622 C C . VAL A 1 79 ? 3.433 -5.861 6.268 1.00 91.44 79 VAL A C 1
ATOM 624 O O . VAL A 1 79 ? 4.220 -6.669 5.773 1.00 91.44 79 VAL A O 1
ATOM 627 N N . VAL A 1 80 ? 2.305 -6.225 6.877 1.00 89.81 80 VAL A N 1
ATOM 628 C CA . VAL A 1 80 ? 1.861 -7.624 7.022 1.00 89.81 80 VAL A CA 1
ATOM 629 C C . VAL A 1 80 ? 0.531 -7.912 6.334 1.00 89.81 80 VAL A C 1
ATOM 631 O O . VAL A 1 80 ? 0.268 -9.057 5.986 1.00 89.81 80 VAL A O 1
ATOM 634 N N . ASP A 1 81 ? -0.280 -6.884 6.093 1.00 92.69 81 ASP A N 1
ATOM 635 C CA . ASP A 1 81 ? -1.557 -7.001 5.393 1.00 92.69 81 ASP A CA 1
ATOM 636 C C . ASP A 1 81 ? -1.895 -5.691 4.669 1.00 92.69 81 ASP A C 1
ATOM 638 O O . ASP A 1 81 ? -1.445 -4.608 5.071 1.00 92.69 81 ASP A O 1
ATOM 642 N N . ILE A 1 82 ? -2.643 -5.793 3.572 1.00 95.56 82 ILE A N 1
ATOM 643 C CA . ILE A 1 82 ? -2.869 -4.708 2.616 1.00 95.56 82 ILE A CA 1
ATOM 644 C C . ILE A 1 82 ? -4.336 -4.699 2.187 1.00 95.56 82 ILE A C 1
ATOM 646 O O . ILE A 1 82 ? -4.920 -5.716 1.837 1.00 95.56 82 ILE A O 1
ATOM 650 N N . ALA A 1 83 ? -4.926 -3.510 2.124 1.00 95.69 83 ALA A N 1
ATOM 651 C CA . ALA A 1 83 ? -6.236 -3.286 1.530 1.00 95.69 83 ALA A CA 1
ATOM 652 C C . ALA A 1 83 ? -6.183 -2.060 0.616 1.00 95.69 83 ALA A C 1
ATOM 654 O O . ALA A 1 83 ? -5.943 -0.942 1.069 1.00 95.69 83 ALA A O 1
ATOM 655 N N . VAL A 1 84 ? -6.423 -2.246 -0.681 1.00 95.69 84 VAL A N 1
ATOM 656 C CA . VAL A 1 84 ? -6.294 -1.171 -1.671 1.00 95.69 84 VAL A CA 1
ATOM 657 C C . VAL A 1 84 ? -7.664 -0.678 -2.111 1.00 95.69 84 VAL A C 1
ATOM 659 O O . VAL A 1 84 ? -8.476 -1.439 -2.620 1.00 95.69 84 VAL A O 1
ATOM 662 N N . THR A 1 85 ? -7.910 0.615 -1.927 1.00 94.69 85 THR A N 1
ATOM 663 C CA . THR A 1 85 ? -9.053 1.319 -2.520 1.00 94.69 85 THR A CA 1
ATOM 664 C C . THR A 1 85 ? -8.583 2.199 -3.678 1.00 94.69 85 THR A C 1
ATOM 666 O O . THR A 1 85 ? -7.380 2.325 -3.933 1.00 94.69 85 THR A O 1
ATOM 669 N N . ARG A 1 86 ? -9.518 2.878 -4.348 1.00 90.94 86 ARG A N 1
ATOM 670 C CA . ARG A 1 86 ? -9.215 3.755 -5.485 1.00 90.94 86 ARG A CA 1
ATOM 671 C C . ARG A 1 86 ? -8.133 4.798 -5.187 1.00 90.94 86 ARG A C 1
ATOM 673 O O . ARG A 1 86 ? -7.239 4.993 -5.998 1.00 90.94 86 ARG A O 1
ATOM 680 N N . ASP A 1 87 ? -8.213 5.445 -4.025 1.00 92.00 87 ASP A N 1
ATOM 681 C CA . ASP A 1 87 ? -7.369 6.604 -3.691 1.00 92.00 87 ASP A CA 1
ATOM 682 C C . ASP A 1 87 ? -6.517 6.380 -2.430 1.00 92.00 87 ASP A C 1
ATOM 684 O O . ASP A 1 87 ? -5.756 7.254 -2.006 1.00 92.00 87 ASP A O 1
ATOM 688 N N . THR A 1 88 ? -6.667 5.239 -1.758 1.00 95.31 88 THR A N 1
ATOM 689 C CA . THR A 1 88 ? -6.052 4.991 -0.448 1.00 95.31 88 THR A CA 1
ATOM 690 C C . THR A 1 88 ? -5.614 3.543 -0.314 1.00 95.31 88 THR A C 1
ATOM 692 O O . THR A 1 88 ? -6.362 2.628 -0.657 1.00 95.31 88 THR A O 1
ATOM 695 N N . ILE A 1 89 ? -4.416 3.349 0.228 1.00 96.56 89 ILE A N 1
ATOM 696 C CA . ILE A 1 89 ? -3.878 2.041 0.592 1.00 96.56 89 ILE A CA 1
ATOM 697 C C . ILE A 1 89 ? -3.945 1.938 2.108 1.00 96.56 89 ILE A C 1
ATOM 699 O O . ILE A 1 89 ? -3.301 2.718 2.806 1.00 96.56 89 ILE A O 1
ATOM 703 N N . TYR A 1 90 ? -4.736 1.005 2.610 1.00 95.94 90 TYR A N 1
ATOM 704 C CA . TYR A 1 90 ? -4.781 0.638 4.014 1.00 95.94 90 TYR A CA 1
ATOM 705 C C . TYR A 1 90 ? -3.735 -0.430 4.260 1.00 95.94 90 TYR A C 1
ATOM 707 O O . TYR A 1 90 ? -3.587 -1.365 3.475 1.00 95.94 90 TYR A O 1
ATOM 715 N N . LEU A 1 91 ? -2.991 -0.250 5.338 1.00 94.50 91 LEU A N 1
ATOM 716 C CA . LEU A 1 91 ? -1.879 -1.102 5.684 1.00 94.50 91 LEU A CA 1
ATOM 717 C C . LEU A 1 91 ? -1.999 -1.526 7.116 1.00 94.50 91 LEU A C 1
ATOM 719 O O . LEU A 1 91 ? -2.254 -0.718 8.012 1.00 94.50 91 LEU A O 1
ATOM 723 N N . HIS A 1 92 ? -1.691 -2.785 7.309 1.00 92.38 92 HIS A N 1
ATOM 724 C CA . HIS A 1 92 ? -1.364 -3.277 8.604 1.00 92.38 92 HIS A CA 1
ATOM 725 C C . HIS A 1 92 ? 0.151 -3.311 8.778 1.00 92.38 92 HIS A C 1
ATOM 727 O O . HIS A 1 92 ? 0.853 -3.994 8.031 1.00 92.38 92 HIS A O 1
ATOM 733 N N . LEU A 1 93 ? 0.646 -2.546 9.748 1.00 89.75 93 LEU A N 1
ATOM 734 C CA . LEU A 1 93 ? 2.052 -2.486 10.117 1.00 89.75 93 LEU A CA 1
ATOM 735 C C . LEU A 1 93 ? 2.248 -3.200 11.449 1.00 89.75 93 LEU A C 1
ATOM 737 O O . LEU A 1 93 ? 1.564 -2.857 12.410 1.00 89.75 93 LEU A O 1
ATOM 741 N N . TYR A 1 94 ? 3.204 -4.121 11.531 1.00 85.06 94 TYR A N 1
ATOM 742 C CA . TYR A 1 94 ? 3.524 -4.822 12.775 1.00 85.06 94 TYR A CA 1
ATOM 743 C C . TYR A 1 94 ? 5.013 -4.933 13.030 1.00 85.06 94 TYR A C 1
ATOM 745 O O . TYR A 1 94 ? 5.818 -5.036 12.108 1.00 85.06 94 TYR A O 1
ATOM 753 N N . ARG A 1 95 ? 5.342 -5.000 14.320 1.00 78.81 95 ARG A N 1
ATOM 754 C CA . ARG A 1 95 ? 6.650 -5.367 14.847 1.00 78.81 95 ARG A CA 1
ATOM 755 C C . ARG A 1 95 ? 6.987 -6.826 14.507 1.00 78.81 95 ARG A C 1
ATOM 757 O O . ARG A 1 95 ? 6.520 -7.757 15.164 1.00 78.81 95 ARG A O 1
ATOM 764 N N . MET A 1 96 ? 7.831 -7.028 13.503 1.00 72.31 96 MET A N 1
ATOM 765 C CA . MET A 1 96 ? 8.336 -8.326 13.060 1.00 72.31 96 MET A CA 1
ATOM 766 C C . MET A 1 96 ? 9.303 -8.905 14.104 1.00 72.31 96 MET A C 1
ATOM 768 O O . MET A 1 96 ? 10.284 -8.270 14.496 1.00 72.31 96 MET A O 1
ATOM 772 N N . GLY A 1 97 ? 8.995 -10.119 14.572 1.00 64.81 97 GLY A N 1
ATOM 773 C CA . GLY A 1 97 ? 9.774 -10.863 15.569 1.00 64.81 97 GLY A CA 1
ATOM 774 C C . GLY A 1 97 ? 9.599 -10.413 17.030 1.00 64.81 97 GLY A C 1
ATOM 775 O O . GLY A 1 97 ? 10.370 -10.843 17.883 1.00 64.81 97 GLY A O 1
ATOM 776 N N . GLY A 1 98 ? 8.598 -9.579 17.334 1.00 64.25 98 GLY A N 1
ATOM 777 C CA . GLY A 1 98 ? 8.273 -9.130 18.696 1.00 64.25 98 GLY A CA 1
ATOM 778 C C . GLY A 1 98 ? 6.871 -9.545 19.164 1.00 64.25 98 GLY A C 1
ATOM 779 O O . GLY A 1 98 ? 6.341 -10.565 18.737 1.00 64.25 98 GLY A O 1
ATOM 780 N N . SER A 1 99 ? 6.257 -8.720 20.022 1.00 67.62 99 SER A N 1
ATOM 781 C CA . SER A 1 99 ? 4.891 -8.895 20.560 1.00 67.62 99 SER A CA 1
ATOM 782 C C . SER A 1 99 ? 3.784 -8.919 19.499 1.00 67.62 99 SER A C 1
ATOM 784 O O . SER A 1 99 ? 2.663 -9.318 19.802 1.00 67.62 99 SER A O 1
ATOM 786 N N . GLY A 1 100 ? 4.084 -8.484 18.270 1.00 70.19 100 GLY A N 1
ATOM 787 C CA . GLY A 1 100 ? 3.087 -8.280 17.223 1.00 70.19 100 GLY A CA 1
ATOM 788 C C . GLY A 1 100 ? 2.263 -7.008 17.421 1.00 70.19 100 GLY A C 1
ATOM 789 O O . GLY A 1 100 ? 1.154 -6.936 16.909 1.00 70.19 100 GLY A O 1
ATOM 790 N N . ASP A 1 101 ? 2.775 -6.024 18.165 1.00 79.19 101 ASP A N 1
ATOM 791 C CA . ASP A 1 101 ? 2.179 -4.688 18.244 1.00 79.19 101 ASP A CA 1
ATOM 792 C C . ASP A 1 101 ? 2.454 -3.884 16.972 1.00 79.19 101 ASP A C 1
ATOM 794 O O . ASP A 1 101 ? 3.502 -4.015 16.330 1.00 79.19 101 ASP A O 1
ATOM 798 N N . GLY A 1 102 ? 1.529 -2.996 16.632 1.00 85.06 102 GLY A N 1
ATOM 799 C CA . GLY A 1 102 ? 1.717 -2.036 15.561 1.00 85.06 1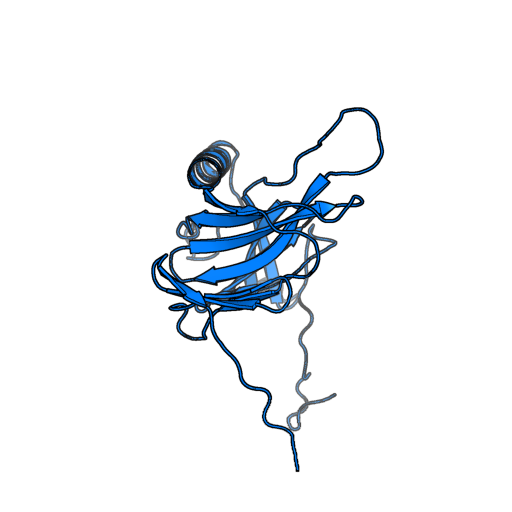02 GLY A CA 1
ATOM 800 C C . GLY A 1 102 ? 0.473 -1.206 15.301 1.00 85.06 102 GLY A C 1
ATOM 801 O O . GLY A 1 102 ? -0.165 -0.708 16.233 1.00 85.06 102 GLY A O 1
ATOM 802 N N . TRP A 1 103 ? 0.165 -0.982 14.027 1.00 89.38 103 TRP A N 1
ATOM 803 C CA . TRP A 1 103 ? -0.822 0.011 13.629 1.00 89.38 103 TRP A CA 1
ATOM 804 C C . TRP A 1 103 ? -1.592 -0.398 12.389 1.00 89.38 103 TRP A C 1
ATOM 806 O O . TRP A 1 103 ? -1.025 -0.861 11.399 1.00 89.38 103 TRP A O 1
ATOM 816 N N . LEU A 1 104 ? -2.881 -0.076 12.407 1.00 92.56 104 LEU A N 1
ATOM 817 C CA . LEU A 1 104 ? -3.623 0.131 11.178 1.00 92.56 104 LEU A CA 1
ATOM 818 C C . LEU A 1 104 ? -3.340 1.551 10.689 1.00 92.56 104 LEU A C 1
ATOM 820 O O . LEU A 1 104 ? -3.624 2.536 11.381 1.00 92.56 104 LEU A O 1
ATOM 824 N N . ALA A 1 105 ? -2.787 1.653 9.490 1.00 94.06 105 ALA A N 1
ATOM 825 C CA . ALA A 1 105 ? -2.436 2.904 8.851 1.00 94.06 105 ALA A CA 1
ATOM 826 C C . ALA A 1 105 ? -3.071 3.023 7.464 1.00 94.06 105 ALA A C 1
ATOM 828 O O . ALA A 1 105 ? -3.584 2.060 6.897 1.00 94.06 105 ALA A O 1
ATOM 829 N N . GLN A 1 106 ? -3.024 4.228 6.907 1.00 95.44 106 GLN A N 1
ATOM 830 C CA . GLN A 1 106 ? -3.341 4.461 5.508 1.00 95.44 106 GLN A CA 1
ATOM 831 C C . GLN A 1 106 ? -2.313 5.367 4.835 1.00 95.44 106 GLN A C 1
ATOM 833 O O . GLN A 1 106 ? -1.773 6.281 5.459 1.00 95.44 106 GLN A O 1
ATOM 838 N N . LEU A 1 107 ? -2.108 5.140 3.542 1.00 96.81 107 LEU A N 1
ATOM 839 C CA . LEU A 1 107 ? -1.286 5.936 2.641 1.00 96.81 107 LEU A CA 1
ATOM 840 C C . LEU A 1 107 ? -2.125 6.468 1.473 1.00 96.81 107 LEU A C 1
ATOM 842 O O . LEU A 1 107 ? -3.074 5.800 1.046 1.00 96.81 107 LEU A O 1
ATOM 846 N N . PRO A 1 108 ? -1.767 7.630 0.900 1.00 95.88 108 PRO A N 1
ATOM 847 C CA . PRO A 1 108 ? -2.314 8.038 -0.386 1.00 95.88 108 PRO A CA 1
ATOM 848 C C . PRO A 1 108 ? -1.924 7.025 -1.469 1.00 95.88 108 PRO A C 1
ATOM 850 O O . PRO A 1 108 ? -0.791 6.534 -1.493 1.00 95.88 108 PRO A O 1
ATOM 853 N N . ARG A 1 109 ? -2.851 6.736 -2.388 1.00 95.19 109 ARG A N 1
ATOM 854 C CA . ARG A 1 109 ? -2.574 5.979 -3.613 1.00 95.19 109 ARG A CA 1
ATOM 855 C C . ARG A 1 109 ? -2.331 6.955 -4.762 1.00 95.19 109 ARG A C 1
ATOM 857 O O . ARG A 1 109 ? -3.266 7.470 -5.363 1.00 95.19 109 ARG A O 1
ATOM 864 N N . HIS A 1 110 ? -1.068 7.230 -5.060 1.00 92.81 110 HIS A N 1
ATOM 865 C CA . HIS A 1 110 ? -0.693 8.043 -6.211 1.00 92.81 110 HIS A CA 1
ATOM 866 C C . HIS A 1 110 ? -0.884 7.248 -7.510 1.00 92.81 110 HIS A C 1
ATOM 868 O O . HIS A 1 110 ? -0.709 6.026 -7.498 1.00 92.81 110 HIS A O 1
ATOM 874 N N . PRO A 1 111 ? -1.201 7.902 -8.637 1.00 91.31 111 PRO A N 1
ATOM 875 C CA . PRO A 1 111 ? -1.196 7.247 -9.941 1.00 91.31 111 PRO A CA 1
ATOM 876 C C . PRO A 1 111 ? 0.172 6.631 -10.253 1.00 91.31 111 PRO A C 1
ATOM 878 O O . PRO A 1 111 ? 1.205 7.224 -9.930 1.00 91.31 111 PRO A O 1
ATOM 881 N N . ALA A 1 112 ? 0.186 5.454 -10.883 1.00 90.06 112 ALA A N 1
ATOM 882 C CA . ALA A 1 112 ? 1.422 4.868 -11.389 1.00 90.06 112 ALA A CA 1
ATOM 883 C C . ALA A 1 112 ? 2.016 5.758 -12.482 1.00 90.06 112 ALA A C 1
ATOM 885 O O . ALA A 1 112 ? 1.300 6.268 -13.351 1.00 90.06 112 ALA A O 1
ATOM 886 N N . LYS A 1 113 ? 3.340 5.925 -12.462 1.00 88.00 113 LYS A N 1
ATOM 887 C CA . LYS A 1 113 ? 4.041 6.527 -13.593 1.00 88.00 113 LYS A CA 1
ATOM 888 C C . LYS A 1 113 ? 4.053 5.519 -14.734 1.00 88.00 113 LYS A C 1
ATOM 890 O O . LYS A 1 113 ? 4.386 4.351 -14.537 1.00 88.00 113 LYS A O 1
ATOM 895 N N . ARG A 1 114 ? 3.690 6.001 -15.917 1.00 89.75 114 ARG A N 1
ATOM 896 C CA . ARG A 1 114 ? 3.748 5.238 -17.158 1.00 89.75 114 ARG A CA 1
ATOM 897 C C . ARG A 1 114 ? 4.925 5.698 -17.996 1.00 89.75 114 ARG A C 1
ATOM 899 O O . ARG A 1 114 ? 5.270 6.884 -17.965 1.00 89.75 114 ARG A O 1
ATOM 906 N N . ASP A 1 115 ? 5.541 4.772 -18.711 1.00 88.06 115 ASP A N 1
ATOM 907 C CA . ASP A 1 115 ? 6.555 5.104 -19.702 1.00 88.06 115 ASP A CA 1
ATOM 908 C C . ASP A 1 115 ? 5.912 5.603 -21.012 1.00 88.06 115 ASP A C 1
ATOM 910 O O . ASP A 1 115 ? 4.731 5.954 -21.065 1.00 88.06 115 ASP A O 1
ATOM 914 N N . LYS A 1 116 ? 6.713 5.707 -22.077 1.00 88.19 116 LYS A N 1
ATOM 915 C CA . LYS A 1 116 ? 6.239 6.190 -23.384 1.00 88.19 116 LYS A CA 1
ATOM 916 C C . LYS A 1 116 ? 5.274 5.223 -24.067 1.00 88.19 116 LYS A C 1
ATOM 918 O O . LYS A 1 116 ? 4.502 5.672 -24.911 1.00 88.19 116 LYS A O 1
ATOM 923 N N . ASP A 1 117 ? 5.336 3.950 -23.704 1.00 86.94 117 ASP A N 1
ATOM 924 C CA . ASP A 1 117 ? 4.541 2.874 -24.282 1.00 86.94 117 ASP A CA 1
ATOM 925 C C . ASP A 1 117 ? 3.283 2.595 -23.438 1.00 86.94 117 ASP A C 1
ATOM 927 O O . ASP A 1 117 ? 2.412 1.832 -23.845 1.00 86.94 117 ASP A O 1
ATOM 931 N N . GLY A 1 118 ? 3.131 3.293 -22.304 1.00 87.94 118 GLY A N 1
ATOM 932 C CA . GLY A 1 118 ? 1.991 3.158 -21.400 1.00 87.94 118 GLY A CA 1
ATOM 933 C C . GLY A 1 118 ? 2.180 2.073 -20.340 1.00 87.94 118 GLY A C 1
ATOM 934 O O . GLY A 1 118 ? 1.271 1.854 -19.540 1.00 87.94 118 GLY A O 1
ATOM 935 N N . GLU A 1 119 ? 3.352 1.443 -20.294 1.00 87.69 119 GLU A N 1
ATOM 936 C CA . GLU A 1 119 ? 3.690 0.395 -19.336 1.00 87.69 119 GLU A CA 1
ATOM 937 C C . GLU A 1 119 ? 4.113 0.996 -17.993 1.00 87.69 119 GLU A C 1
ATOM 939 O O . GLU A 1 119 ? 4.430 2.186 -17.887 1.00 87.69 119 GLU A O 1
ATOM 944 N N . LEU A 1 120 ? 4.093 0.186 -16.931 1.00 88.62 120 LEU A N 1
ATOM 945 C CA . LEU A 1 120 ? 4.572 0.612 -15.618 1.00 88.62 120 LEU A CA 1
ATOM 946 C C . LEU A 1 120 ? 6.056 1.005 -15.695 1.00 88.62 120 LEU A C 1
ATOM 948 O O . LEU A 1 120 ? 6.925 0.157 -15.903 1.00 88.62 120 LEU A O 1
ATOM 952 N N . ASP A 1 121 ? 6.364 2.284 -15.469 1.00 87.19 121 ASP A N 1
ATOM 953 C CA . ASP A 1 121 ? 7.749 2.758 -15.486 1.00 87.19 121 ASP A CA 1
ATOM 954 C C . ASP A 1 121 ? 8.470 2.293 -14.218 1.00 87.19 121 ASP A C 1
ATOM 956 O O . ASP A 1 121 ? 8.467 2.974 -13.200 1.00 87.19 121 ASP A O 1
ATOM 960 N N . VAL A 1 122 ? 9.103 1.123 -14.254 1.00 82.38 122 VAL A N 1
ATOM 961 C CA . VAL A 1 122 ? 9.890 0.597 -13.124 1.00 82.38 122 VAL A CA 1
ATOM 962 C C . VAL A 1 122 ? 11.296 1.195 -13.036 1.00 82.38 122 VAL A C 1
ATOM 964 O O . VAL A 1 122 ? 12.005 0.986 -12.048 1.00 82.38 122 VAL A O 1
ATOM 967 N N . LEU A 1 123 ? 11.720 1.977 -14.034 1.00 76.88 123 LEU A N 1
ATOM 968 C CA . LEU A 1 123 ? 13.033 2.620 -14.082 1.00 76.88 123 LEU A CA 1
ATOM 969 C C . LEU A 1 123 ? 13.013 3.975 -13.362 1.00 76.88 123 LEU A C 1
ATOM 971 O O . LEU A 1 123 ? 13.535 4.980 -13.850 1.00 76.88 123 LEU A O 1
ATOM 975 N N . TYR A 1 124 ? 12.463 3.993 -12.146 1.00 70.94 124 TYR A N 1
ATOM 976 C CA . TYR A 1 124 ? 12.484 5.170 -11.286 1.00 70.94 124 TYR A CA 1
ATOM 977 C C . TYR A 1 124 ? 13.921 5.520 -10.888 1.00 70.94 124 TYR A C 1
ATOM 979 O O . TYR A 1 124 ? 14.515 4.960 -9.959 1.00 70.94 124 TYR A O 1
ATOM 987 N N . LEU A 1 125 ? 14.478 6.518 -11.571 1.00 81.56 125 LEU A N 1
ATOM 988 C CA . LEU A 1 125 ? 15.706 7.170 -11.140 1.00 81.56 125 LEU A CA 1
ATOM 989 C C . LEU A 1 125 ? 15.492 7.788 -9.745 1.00 81.56 125 LEU A C 1
ATOM 991 O O . LEU A 1 125 ? 14.373 8.188 -9.418 1.00 81.56 125 LEU A O 1
ATOM 995 N N . PRO A 1 126 ? 16.544 7.941 -8.915 1.00 82.19 126 PRO A N 1
ATOM 996 C CA . PRO A 1 126 ? 16.413 8.518 -7.575 1.00 82.19 126 PRO A CA 1
ATOM 997 C C . PRO A 1 126 ? 15.626 9.836 -7.532 1.00 82.19 126 PRO A C 1
ATOM 999 O O . PRO A 1 126 ? 14.825 10.036 -6.625 1.00 82.19 126 PRO A O 1
ATOM 1002 N N . LYS A 1 127 ? 15.807 10.696 -8.541 1.00 85.81 127 LYS A N 1
ATOM 1003 C CA . LYS A 1 127 ? 15.096 11.975 -8.687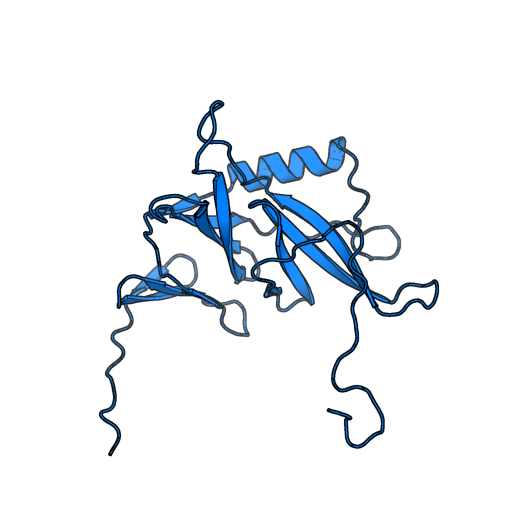 1.00 85.81 127 LYS A CA 1
ATOM 1004 C C . LYS A 1 127 ? 13.572 11.846 -8.818 1.00 85.81 127 LYS A C 1
ATOM 1006 O O . LYS A 1 127 ? 12.877 12.775 -8.438 1.00 85.81 127 LYS A O 1
ATOM 1011 N N . ASP A 1 128 ? 13.077 10.716 -9.319 1.00 82.81 128 ASP A N 1
ATOM 1012 C CA . ASP A 1 128 ? 11.647 10.453 -9.503 1.00 82.81 128 ASP A CA 1
ATOM 1013 C C . ASP A 1 128 ? 11.100 9.628 -8.325 1.00 82.81 128 ASP A C 1
ATOM 1015 O O . ASP A 1 128 ? 9.983 9.846 -7.864 1.00 82.81 128 ASP A O 1
ATOM 1019 N N . ARG A 1 129 ? 11.911 8.700 -7.795 1.00 86.38 129 ARG A N 1
ATOM 1020 C CA . ARG A 1 129 ? 11.530 7.804 -6.690 1.00 86.38 129 ARG A CA 1
ATOM 1021 C C . ARG A 1 129 ? 11.450 8.517 -5.337 1.00 86.38 129 ARG A C 1
ATOM 1023 O O . ARG A 1 129 ? 10.533 8.273 -4.563 1.00 86.38 129 ARG A O 1
ATOM 1030 N N . LEU A 1 130 ? 12.435 9.361 -5.016 1.00 91.06 130 LEU A N 1
ATOM 1031 C CA . LEU A 1 130 ? 12.533 9.972 -3.686 1.00 91.06 130 LEU A CA 1
ATOM 1032 C C . LEU A 1 130 ? 11.380 10.947 -3.399 1.00 91.06 130 LEU A C 1
ATOM 1034 O O . LEU A 1 130 ? 10.887 10.924 -2.271 1.00 91.06 130 LEU A O 1
ATOM 1038 N N . PRO A 1 131 ? 10.901 1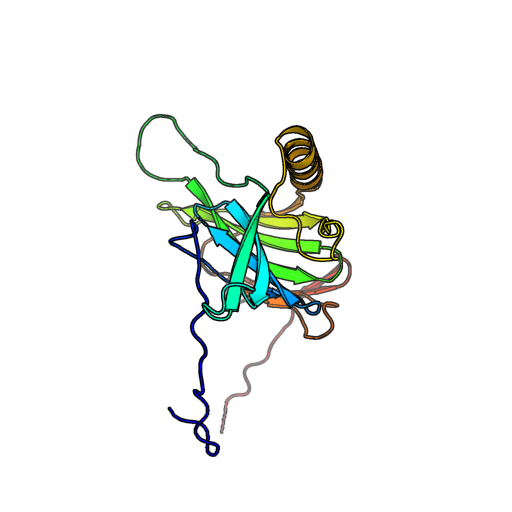1.752 -4.371 1.00 92.44 131 PRO A N 1
ATOM 1039 C CA . PRO A 1 131 ? 9.674 12.521 -4.193 1.00 92.44 131 PRO A CA 1
ATOM 1040 C C . PRO A 1 131 ? 8.464 11.640 -3.880 1.00 92.44 131 PRO A C 1
ATOM 1042 O O . PRO A 1 131 ? 7.767 11.925 -2.915 1.00 92.44 131 PRO A O 1
ATOM 1045 N N . LEU A 1 132 ? 8.271 10.523 -4.595 1.00 92.19 132 LEU A N 1
ATOM 1046 C CA . LEU A 1 132 ? 7.175 9.594 -4.298 1.00 92.19 132 LEU A CA 1
ATOM 1047 C C . LEU A 1 132 ? 7.254 9.064 -2.859 1.00 92.19 132 LEU A C 1
ATOM 1049 O O . LEU A 1 132 ? 6.243 9.026 -2.164 1.00 92.19 132 LEU A O 1
ATOM 1053 N N . TYR A 1 133 ? 8.444 8.679 -2.389 1.00 93.88 133 TYR A N 1
ATOM 1054 C CA . TYR A 1 133 ? 8.620 8.193 -1.013 1.00 93.88 133 TYR A CA 1
ATOM 1055 C C . TYR A 1 133 ? 8.302 9.282 -0.002 1.00 93.88 133 TYR A C 1
ATOM 1057 O O . TYR A 1 133 ? 7.634 9.036 0.995 1.00 93.88 133 TYR A O 1
ATOM 1065 N N . LYS A 1 134 ? 8.775 10.499 -0.264 1.00 94.69 134 LYS A N 1
ATOM 1066 C CA . LYS A 1 134 ? 8.498 11.643 0.592 1.00 94.69 134 LYS A CA 1
ATOM 1067 C C . LYS A 1 134 ? 6.996 11.902 0.672 1.00 94.69 134 LYS A C 1
ATOM 1069 O O . LYS A 1 134 ? 6.479 12.004 1.777 1.00 94.69 134 LYS A O 1
ATOM 1074 N N . ASP A 1 135 ? 6.310 11.964 -0.463 1.00 94.38 135 ASP A N 1
ATOM 1075 C CA . ASP A 1 135 ? 4.886 12.293 -0.528 1.00 94.38 135 ASP A CA 1
ATOM 1076 C C . ASP A 1 135 ? 4.027 11.194 0.110 1.00 94.38 135 ASP A C 1
ATOM 1078 O O . ASP A 1 135 ? 3.142 11.482 0.919 1.00 94.38 135 ASP A O 1
ATOM 1082 N N . THR A 1 136 ? 4.334 9.925 -0.178 1.00 94.25 136 THR A N 1
ATOM 1083 C CA . THR A 1 136 ? 3.647 8.779 0.435 1.00 94.25 136 THR A CA 1
ATOM 1084 C C . THR A 1 136 ? 3.844 8.759 1.946 1.00 94.25 136 THR A C 1
ATOM 1086 O O . THR A 1 136 ? 2.855 8.751 2.676 1.00 94.25 136 THR A O 1
ATOM 1089 N N . LEU A 1 137 ? 5.086 8.829 2.435 1.00 94.50 137 LEU A N 1
ATOM 1090 C CA . LEU A 1 137 ? 5.377 8.822 3.871 1.00 94.50 137 LEU A CA 1
ATOM 1091 C C . LEU A 1 137 ? 4.812 10.048 4.596 1.00 94.50 137 LEU A C 1
ATOM 1093 O O . LEU A 1 137 ? 4.324 9.918 5.713 1.00 94.50 137 LEU A O 1
ATOM 1097 N N . GLN A 1 138 ? 4.819 11.229 3.971 1.00 96.12 138 GLN A N 1
ATOM 1098 C CA . GLN A 1 138 ? 4.151 12.416 4.519 1.00 96.12 138 GLN A CA 1
ATOM 1099 C C . GLN A 1 138 ? 2.631 12.239 4.597 1.00 96.12 138 GLN A C 1
ATOM 1101 O O . GLN A 1 138 ? 1.988 12.785 5.494 1.00 96.12 138 GLN A O 1
ATOM 1106 N N . GLY A 1 139 ? 2.052 11.480 3.668 1.00 95.38 139 GLY A N 1
ATOM 1107 C CA . GLY A 1 139 ? 0.637 11.132 3.653 1.00 95.38 139 GLY A CA 1
ATOM 1108 C C . GLY A 1 139 ? 0.247 9.988 4.593 1.00 95.38 139 GLY A C 1
ATOM 1109 O O . GLY A 1 139 ? -0.950 9.712 4.708 1.00 95.38 139 GLY A O 1
ATOM 1110 N N . LEU A 1 140 ? 1.209 9.333 5.255 1.00 95.50 140 LEU A N 1
ATOM 1111 C CA . LEU A 1 140 ? 0.951 8.240 6.189 1.00 95.50 140 LEU A CA 1
ATOM 1112 C C . LEU A 1 140 ? 0.119 8.731 7.374 1.00 95.50 140 LEU A C 1
ATOM 1114 O O . LEU A 1 140 ? 0.496 9.656 8.093 1.00 95.50 140 LEU A O 1
ATOM 1118 N N . LYS A 1 141 ? -1.016 8.073 7.603 1.00 95.0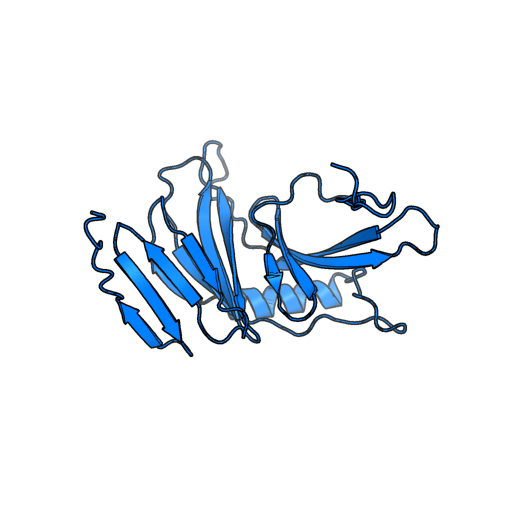6 141 LYS A N 1
ATOM 1119 C CA . LYS A 1 141 ? -1.883 8.333 8.753 1.00 95.06 141 LYS A CA 1
ATOM 1120 C C . LYS A 1 141 ? -2.069 7.060 9.548 1.00 95.06 141 LYS A C 1
ATOM 1122 O O . LYS A 1 141 ? -2.616 6.090 9.033 1.00 95.06 141 LYS A O 1
ATOM 1127 N N . ILE A 1 142 ? -1.667 7.098 10.812 1.00 93.06 142 ILE A N 1
ATOM 1128 C CA . ILE A 1 142 ? -2.006 6.061 11.784 1.00 93.06 142 ILE A CA 1
ATOM 1129 C C . ILE A 1 142 ? -3.475 6.249 12.158 1.00 93.06 142 ILE A C 1
ATOM 1131 O O . ILE A 1 142 ? -3.877 7.325 12.598 1.00 93.06 142 ILE A O 1
ATOM 1135 N N . LEU A 1 143 ? -4.279 5.213 11.942 1.00 92.38 143 LEU A N 1
ATOM 1136 C CA . LEU A 1 143 ? -5.710 5.236 12.221 1.00 92.38 143 LEU A CA 1
ATOM 1137 C C . LEU A 1 143 ? -6.007 4.668 13.605 1.00 92.38 143 LEU A C 1
ATOM 1139 O O . LEU A 1 143 ? -6.824 5.235 14.330 1.00 92.38 143 LEU A O 1
ATOM 1143 N N . ARG A 1 144 ? -5.350 3.560 13.963 1.00 89.06 144 ARG A N 1
ATOM 1144 C CA . ARG A 1 144 ? -5.451 2.909 15.274 1.00 89.06 144 ARG A CA 1
ATOM 1145 C C . ARG A 1 144 ? -4.157 2.183 15.613 1.00 89.06 144 ARG A C 1
ATOM 1147 O O . ARG A 1 144 ? -3.428 1.754 14.720 1.00 89.06 144 ARG A O 1
ATOM 1154 N N . THR A 1 145 ? -3.904 2.032 16.906 1.00 86.94 145 THR A N 1
ATOM 1155 C CA . THR A 1 145 ? -3.012 0.986 17.410 1.00 86.94 145 THR A CA 1
ATOM 1156 C C . THR A 1 145 ? -3.682 -0.361 17.215 1.00 86.94 145 THR A C 1
ATOM 1158 O O . THR A 1 145 ? -4.898 -0.449 17.370 1.00 86.94 145 THR A O 1
ATOM 1161 N N . ASN A 1 146 ? -2.886 -1.368 16.902 1.00 77.00 146 ASN A N 1
ATOM 1162 C CA . ASN A 1 146 ? -3.343 -2.726 16.688 1.00 77.00 146 ASN A CA 1
ATOM 1163 C C . ASN A 1 146 ? -2.356 -3.696 17.340 1.00 77.00 146 ASN A C 1
ATOM 1165 O O . ASN A 1 146 ? -1.156 -3.420 17.373 1.00 77.00 146 ASN A O 1
ATOM 1169 N N . SER A 1 147 ? -2.848 -4.816 17.848 1.00 66.31 147 SER A N 1
ATOM 1170 C CA . SER A 1 147 ? -2.031 -5.938 18.316 1.00 66.31 147 SER A CA 1
ATOM 1171 C C . SER A 1 147 ? -2.431 -7.214 17.598 1.00 66.31 147 SER A C 1
ATOM 1173 O O . SER A 1 147 ? -3.534 -7.308 17.076 1.00 66.31 147 SER A O 1
ATOM 1175 N N . HIS A 1 148 ? -1.514 -8.176 17.547 1.00 64.19 148 HIS A N 1
ATOM 1176 C CA . HIS A 1 148 ? -1.573 -9.346 16.673 1.00 64.19 148 HIS A CA 1
ATOM 1177 C C . HIS A 1 148 ? -2.977 -9.954 16.442 1.00 64.19 148 HIS A C 1
ATOM 1179 O O . HIS A 1 148 ? -3.659 -10.333 17.393 1.00 64.19 148 HIS A O 1
ATOM 1185 N N . GLY A 1 149 ? -3.368 -10.112 15.166 1.00 67.44 149 GLY A N 1
ATOM 1186 C CA . GLY A 1 149 ? -4.573 -10.849 14.749 1.00 67.44 149 GLY A CA 1
ATOM 1187 C C . GLY A 1 149 ? -5.659 -10.012 14.069 1.00 67.44 149 GLY A C 1
ATOM 1188 O O . GLY A 1 149 ? -6.835 -10.160 14.408 1.00 67.44 149 GLY A O 1
ATOM 1189 N N . SER A 1 150 ? -5.283 -9.138 13.131 1.00 78.44 150 SER A N 1
ATOM 1190 C CA . SER A 1 150 ? -6.249 -8.376 12.339 1.00 78.44 150 SER A CA 1
ATOM 1191 C C . SER A 1 150 ? -6.199 -8.723 10.860 1.00 78.44 150 SER A C 1
ATOM 1193 O O . SER A 1 150 ? -5.106 -8.875 10.318 1.00 78.44 150 SER A O 1
ATOM 1195 N N . ASP A 1 151 ? -7.356 -8.673 10.212 1.00 86.94 151 ASP A N 1
ATOM 1196 C CA . ASP A 1 151 ? -7.496 -8.886 8.773 1.00 86.94 151 ASP A CA 1
ATOM 1197 C C . ASP A 1 151 ? -8.025 -7.627 8.092 1.00 86.94 151 ASP A C 1
ATOM 1199 O O . ASP A 1 151 ? -8.910 -6.939 8.620 1.00 86.94 151 ASP A O 1
ATOM 1203 N N . LEU A 1 152 ? -7.517 -7.355 6.895 1.00 92.56 152 LEU A N 1
ATOM 1204 C CA . LEU A 1 152 ? -7.982 -6.310 6.002 1.00 92.56 152 LEU A CA 1
ATOM 1205 C C . LEU A 1 152 ? -8.535 -6.922 4.718 1.00 92.56 152 LEU A C 1
ATOM 1207 O O . LEU A 1 152 ? -7.919 -7.765 4.074 1.00 92.56 152 LEU A O 1
ATOM 1211 N N . CYS A 1 153 ? -9.698 -6.446 4.284 1.00 93.00 153 CYS A N 1
ATOM 1212 C CA . CYS A 1 153 ? -10.162 -6.717 2.929 1.00 93.00 153 CYS A CA 1
ATOM 1213 C C . CYS A 1 153 ? -10.959 -5.544 2.369 1.00 93.00 153 CYS A C 1
ATOM 1215 O O . CYS A 1 153 ? -11.460 -4.691 3.103 1.00 93.00 153 CYS A O 1
ATOM 1217 N N . VAL A 1 154 ? -11.052 -5.472 1.045 1.00 94.81 154 VAL A N 1
ATOM 1218 C CA . VAL A 1 154 ? -11.738 -4.384 0.343 1.00 94.81 154 VAL A CA 1
ATOM 1219 C C . VAL A 1 154 ? -12.908 -4.941 -0.450 1.00 94.81 154 VAL A C 1
ATOM 1221 O O . VAL A 1 154 ? -12.838 -6.035 -1.007 1.00 94.81 154 VAL A O 1
ATOM 1224 N N . SER A 1 155 ? -14.004 -4.186 -0.501 1.00 92.88 155 SER A N 1
ATOM 1225 C CA . SER A 1 155 ? -15.130 -4.515 -1.366 1.00 92.88 155 SER A CA 1
ATOM 1226 C C . SER A 1 155 ? -14.715 -4.509 -2.848 1.00 92.88 155 SER A C 1
ATOM 1228 O O . SER A 1 155 ? -13.869 -3.710 -3.242 1.00 92.88 155 SER A O 1
ATOM 1230 N N . PRO A 1 156 ? -15.346 -5.318 -3.720 1.00 89.62 156 PRO A N 1
ATOM 1231 C CA . PRO A 1 156 ? -14.976 -5.383 -5.141 1.00 89.62 156 PRO A CA 1
ATOM 1232 C C . PRO A 1 156 ? -15.043 -4.042 -5.893 1.00 89.62 156 PRO A C 1
ATOM 1234 O O . PRO A 1 156 ? -14.383 -3.850 -6.911 1.00 89.62 156 PRO A O 1
ATOM 1237 N N . ASP A 1 157 ? -15.865 -3.108 -5.410 1.00 90.88 157 ASP A N 1
ATOM 1238 C CA . ASP A 1 157 ? -16.004 -1.760 -5.965 1.00 90.88 157 ASP A CA 1
ATOM 1239 C C . ASP A 1 157 ? -15.024 -0.736 -5.364 1.00 90.88 157 ASP A C 1
ATOM 1241 O O . ASP A 1 157 ? -15.125 0.450 -5.681 1.00 90.88 157 ASP A O 1
ATOM 1245 N N . GLU A 1 158 ? -14.105 -1.181 -4.501 1.00 92.62 158 GLU A N 1
ATOM 1246 C CA . GLU A 1 158 ? -13.113 -0.373 -3.784 1.00 92.62 158 GLU A CA 1
ATOM 1247 C C . GLU A 1 158 ? -13.707 0.744 -2.908 1.00 92.62 158 GLU A C 1
ATOM 1249 O O . GLU A 1 158 ? -13.027 1.707 -2.549 1.00 92.62 158 GLU A O 1
ATOM 1254 N N . SER A 1 159 ? -14.994 0.647 -2.557 1.00 92.00 159 SER A N 1
ATOM 1255 C CA . SER A 1 159 ? -15.693 1.696 -1.807 1.00 92.00 159 SER A CA 1
ATOM 1256 C C . SER A 1 159 ? -15.609 1.537 -0.290 1.00 92.00 159 SER A C 1
ATOM 1258 O O . SER A 1 159 ? -15.879 2.500 0.443 1.00 92.00 159 SER A O 1
ATOM 1260 N N . GLN A 1 160 ? -15.304 0.328 0.183 1.00 93.75 160 GLN A N 1
ATOM 1261 C CA . GLN A 1 160 ? -15.366 -0.059 1.586 1.00 93.75 160 GLN A CA 1
ATOM 1262 C C . GLN A 1 160 ? -14.200 -0.965 1.953 1.00 93.75 160 GLN A C 1
ATOM 1264 O O . GLN A 1 160 ? -13.842 -1.863 1.197 1.00 93.75 160 GLN A O 1
ATOM 1269 N N . VAL A 1 161 ? -13.666 -0.754 3.149 1.00 95.06 161 VAL A N 1
ATOM 1270 C CA . VAL A 1 161 ? -12.658 -1.623 3.753 1.00 95.06 161 VAL A CA 1
ATOM 1271 C C . VAL A 1 161 ? -13.294 -2.300 4.946 1.00 95.06 161 VAL A C 1
ATOM 1273 O O . VAL A 1 161 ? -13.879 -1.634 5.802 1.00 95.06 161 VAL A O 1
ATOM 1276 N N . TYR A 1 162 ? -13.200 -3.614 4.994 1.00 94.94 162 TYR A N 1
ATOM 1277 C CA . TYR A 1 162 ? -13.478 -4.379 6.188 1.00 94.94 162 TYR A CA 1
ATOM 1278 C C . TYR A 1 162 ? -12.182 -4.560 6.972 1.00 94.94 162 TYR A C 1
ATOM 1280 O O . TYR A 1 162 ? -11.117 -4.792 6.401 1.00 94.94 162 TYR A O 1
ATOM 1288 N N . TYR A 1 163 ? -12.305 -4.426 8.284 1.00 93.25 163 TYR A N 1
ATOM 1289 C CA . TYR A 1 163 ? -11.218 -4.598 9.226 1.00 93.25 163 TYR A CA 1
ATOM 1290 C C . TYR A 1 163 ? -11.715 -5.414 10.411 1.00 93.25 163 TYR A C 1
ATOM 1292 O O . TYR A 1 163 ? -12.714 -5.057 11.040 1.00 93.25 163 TYR A O 1
ATOM 1300 N N . PHE A 1 164 ? -11.030 -6.506 10.710 1.00 90.44 164 PHE A N 1
ATOM 1301 C CA . PHE A 1 164 ? -11.294 -7.323 11.886 1.00 90.44 164 PHE A CA 1
ATOM 1302 C C . PHE A 1 164 ? -10.188 -7.120 12.901 1.00 90.44 164 PHE A C 1
ATOM 1304 O O . PHE A 1 164 ? -9.035 -7.227 12.530 1.00 90.44 164 PHE A O 1
ATOM 1311 N N . GLU A 1 165 ? -10.514 -6.877 14.165 1.00 87.38 165 GLU A N 1
ATOM 1312 C CA . GLU A 1 165 ? -9.524 -6.811 15.242 1.00 87.38 165 GLU A CA 1
ATOM 1313 C C . GLU A 1 165 ? -10.163 -7.248 16.558 1.00 87.38 165 GLU A C 1
ATOM 1315 O O . GLU A 1 165 ? -11.220 -6.737 16.936 1.00 87.38 165 GLU A O 1
ATOM 1320 N N . HIS A 1 166 ? -9.515 -8.171 17.275 1.00 83.44 166 HIS A N 1
ATOM 1321 C CA . HIS A 1 166 ? -9.922 -8.606 18.619 1.00 83.44 166 HIS A CA 1
ATOM 1322 C C . HIS A 1 166 ? -11.412 -8.975 18.744 1.00 83.44 166 HIS A C 1
ATOM 1324 O O . HIS A 1 166 ? -12.106 -8.537 19.666 1.00 83.44 166 HIS A O 1
ATOM 1330 N N . GLY A 1 167 ? -11.931 -9.757 17.795 1.00 84.69 167 GLY A N 1
ATOM 1331 C CA . GLY A 1 167 ? -13.335 -10.180 17.809 1.00 84.69 167 GLY A CA 1
ATOM 1332 C C . GLY A 1 167 ? -14.326 -9.083 17.407 1.00 84.69 167 GLY A C 1
ATOM 1333 O O . GLY A 1 167 ? -15.534 -9.296 17.478 1.00 84.69 167 GLY A O 1
ATOM 1334 N N . LYS A 1 168 ? -13.844 -7.906 16.992 1.00 89.19 168 LYS A N 1
ATOM 1335 C CA . LYS A 1 168 ? -14.677 -6.811 16.497 1.00 89.19 168 LYS A CA 1
ATOM 1336 C C . LYS A 1 168 ? -14.521 -6.659 15.001 1.00 89.19 168 LYS A C 1
ATOM 1338 O O . LYS A 1 168 ? -13.419 -6.634 14.462 1.00 89.19 168 LYS A O 1
ATOM 1343 N N . HIS A 1 169 ? -15.656 -6.478 14.350 1.00 92.62 169 HIS A N 1
ATOM 1344 C CA . HIS A 1 169 ? -15.745 -6.278 12.917 1.00 92.62 169 HIS A CA 1
ATOM 1345 C C . HIS A 1 169 ? -16.001 -4.802 12.641 1.00 92.62 169 HIS A C 1
ATOM 1347 O O . HIS A 1 169 ? -16.882 -4.192 13.245 1.00 92.62 169 HIS A O 1
ATOM 1353 N N . TRP A 1 170 ? -15.264 -4.225 11.705 1.00 93.50 170 TRP A N 1
ATOM 1354 C CA . TRP A 1 170 ? -15.372 -2.822 11.339 1.00 93.50 170 TRP A CA 1
ATOM 1355 C C . TRP A 1 170 ? -15.537 -2.681 9.836 1.00 93.50 170 TRP A C 1
ATOM 1357 O O . TRP A 1 170 ? -14.913 -3.390 9.053 1.00 93.50 170 TRP A O 1
ATOM 1367 N N . LEU A 1 171 ? -16.356 -1.714 9.440 1.00 94.88 171 LEU A N 1
ATOM 1368 C CA . LEU A 1 171 ? -16.483 -1.262 8.066 1.00 94.88 171 LEU A CA 1
ATOM 1369 C C . LEU A 1 171 ? -16.059 0.200 7.981 1.00 94.88 171 LEU A C 1
ATOM 1371 O O . LEU A 1 171 ? -16.587 1.056 8.698 1.00 94.88 171 LEU A O 1
ATOM 1375 N N . ILE A 1 172 ? -15.124 0.485 7.085 1.00 93.00 172 ILE A N 1
ATOM 1376 C CA . ILE A 1 172 ? -14.582 1.814 6.835 1.00 93.00 172 ILE A CA 1
ATOM 1377 C C . ILE A 1 172 ? -15.071 2.269 5.461 1.00 93.00 172 ILE A C 1
ATOM 1379 O O . ILE A 1 172 ? -14.816 1.620 4.449 1.00 93.00 172 ILE A O 1
ATOM 1383 N N . LYS A 1 173 ? -15.773 3.404 5.409 1.00 91.25 173 LYS A N 1
ATOM 1384 C CA . LYS A 1 173 ? -16.263 4.016 4.165 1.00 91.25 173 LYS A CA 1
ATOM 1385 C C . LYS A 1 173 ? -15.987 5.510 4.173 1.00 91.25 173 LYS A C 1
ATOM 1387 O O . LYS A 1 173 ? -16.549 6.228 4.998 1.00 91.25 173 LYS A O 1
ATOM 1392 N N . LYS A 1 174 ? -15.152 6.001 3.249 1.00 84.25 174 LYS A N 1
ATOM 1393 C CA . LYS A 1 174 ? -14.738 7.421 3.192 1.00 84.25 174 LYS A CA 1
ATOM 1394 C C . LYS A 1 174 ? -14.281 7.943 4.569 1.00 84.25 174 LYS A C 1
ATOM 1396 O O . LYS A 1 174 ? -14.765 8.971 5.037 1.00 84.25 174 LYS A O 1
ATOM 1401 N N . ASN A 1 175 ? -13.413 7.186 5.244 1.00 79.62 175 ASN A N 1
ATOM 1402 C CA . ASN A 1 175 ? -12.912 7.447 6.605 1.00 79.62 175 ASN A CA 1
ATOM 1403 C C . ASN A 1 175 ? -13.962 7.425 7.732 1.00 79.62 175 ASN A C 1
ATOM 1405 O O . ASN A 1 175 ? -13.642 7.764 8.870 1.00 79.62 175 ASN A O 1
ATOM 1409 N N . LYS A 1 176 ? -15.207 7.016 7.461 1.00 89.88 176 LYS A N 1
ATOM 1410 C CA . LYS A 1 176 ? -16.212 6.768 8.501 1.00 89.88 176 LYS A CA 1
ATOM 1411 C C . LYS A 1 176 ? -16.160 5.314 8.928 1.00 89.88 176 LYS A C 1
ATOM 1413 O O . LYS A 1 176 ? -16.199 4.431 8.078 1.00 89.88 176 LYS A O 1
ATOM 1418 N N . TRP A 1 177 ? -16.126 5.101 10.235 1.00 93.38 177 TRP A N 1
ATOM 1419 C CA . TRP A 1 177 ? -16.036 3.787 10.853 1.00 93.38 177 TRP A CA 1
ATOM 1420 C C . TRP A 1 177 ? -17.393 3.354 11.382 1.00 93.38 177 TRP A C 1
ATOM 1422 O O . TRP A 1 177 ? -18.084 4.135 12.037 1.00 93.38 177 TRP A O 1
ATOM 1432 N N . LYS A 1 178 ? -17.752 2.102 11.121 1.00 94.38 178 LYS A N 1
ATOM 1433 C CA . LYS A 1 178 ? -18.945 1.467 11.668 1.00 94.38 178 LYS A CA 1
ATOM 1434 C C . LYS A 1 178 ? -18.572 0.093 12.209 1.00 94.38 178 LYS A C 1
ATOM 1436 O O . LYS A 1 178 ? -18.092 -0.738 11.447 1.00 94.38 178 LYS A O 1
ATOM 1441 N N . GLU A 1 179 ? -18.809 -0.137 13.496 1.00 94.12 179 GLU A N 1
ATOM 1442 C CA . GLU A 1 179 ? -18.724 -1.481 14.071 1.00 94.12 179 GLU A CA 1
ATOM 1443 C C . GLU A 1 179 ? -19.877 -2.333 13.515 1.00 94.12 179 GLU A C 1
ATOM 1445 O O . GLU A 1 179 ? -21.025 -1.879 13.424 1.00 94.12 179 GLU A O 1
ATOM 1450 N N . LEU A 1 180 ? -19.562 -3.548 13.079 1.00 92.00 180 LEU A N 1
ATOM 1451 C CA . LEU A 1 180 ? -20.519 -4.533 12.606 1.00 92.00 180 LEU A CA 1
ATOM 1452 C C . LEU A 1 180 ? -20.775 -5.532 13.732 1.00 92.00 180 LEU A C 1
ATOM 1454 O O . LEU A 1 180 ? -19.874 -6.233 14.181 1.00 92.00 180 LEU A O 1
ATOM 1458 N N . HIS A 1 181 ? -22.030 -5.626 14.157 1.00 88.00 181 HIS A N 1
ATOM 1459 C CA . HIS A 1 181 ? -22.472 -6.661 15.083 1.00 88.00 181 HIS A CA 1
ATOM 1460 C C . HIS A 1 181 ? -22.965 -7.854 14.268 1.00 88.00 181 HIS A C 1
ATOM 1462 O O . HIS A 1 181 ? -24.144 -7.933 13.915 1.00 88.00 181 HIS A O 1
ATOM 1468 N N . ILE A 1 182 ? -22.036 -8.736 13.904 1.00 82.31 182 ILE A N 1
ATOM 1469 C CA . ILE A 1 182 ? -22.355 -9.983 13.212 1.00 82.31 182 ILE A CA 1
ATOM 1470 C C . ILE A 1 182 ? -22.957 -10.927 14.253 1.00 82.31 182 ILE A C 1
ATOM 1472 O O . ILE A 1 182 ? -22.331 -11.221 15.269 1.00 82.31 182 ILE A O 1
ATOM 1476 N N . ARG A 1 183 ? -24.207 -11.345 14.045 1.00 77.12 183 ARG A N 1
ATOM 1477 C CA . ARG A 1 183 ? -24.814 -12.403 14.855 1.00 77.12 183 ARG A CA 1
ATOM 1478 C C . ARG A 1 183 ? -24.385 -13.726 14.247 1.00 77.12 183 ARG A C 1
ATOM 1480 O O . ARG A 1 183 ? -24.613 -13.933 13.059 1.00 77.12 183 ARG A O 1
ATOM 1487 N N . GLU A 1 184 ? -23.780 -14.596 15.044 1.00 63.00 184 GLU A N 1
ATOM 1488 C CA . GLU A 1 184 ? -23.637 -15.993 14.654 1.00 63.00 184 GLU A CA 1
ATOM 1489 C C . GLU A 1 184 ? -25.046 -16.573 14.523 1.00 63.00 184 GLU A C 1
ATOM 1491 O O . GLU A 1 184 ? -25.794 -16.661 15.502 1.00 63.00 184 GLU A O 1
ATOM 1496 N N . GLU A 1 185 ? -25.448 -16.914 13.302 1.00 61.19 185 GLU A N 1
ATOM 1497 C CA . GLU A 1 185 ? -26.559 -17.837 13.134 1.00 61.19 185 GLU A CA 1
ATOM 1498 C C . GLU A 1 185 ? -26.075 -19.177 13.681 1.00 61.19 185 GLU A C 1
ATOM 1500 O O . GLU A 1 185 ? -25.158 -19.790 13.135 1.00 61.19 185 GLU A O 1
ATOM 1505 N N . GLN A 1 186 ? -26.652 -19.601 14.808 1.00 45.91 186 GLN A N 1
ATOM 1506 C CA . GLN A 1 186 ? -26.509 -20.971 15.278 1.00 45.91 186 GLN A CA 1
ATOM 1507 C C . GLN A 1 186 ? -27.081 -21.865 14.179 1.00 45.91 186 GLN A C 1
ATOM 1509 O O . GLN A 1 186 ? -28.298 -21.950 14.016 1.00 45.91 186 GLN A O 1
ATOM 1514 N N . GLY A 1 187 ? -26.192 -22.440 13.369 1.00 53.94 187 GLY A N 1
ATOM 1515 C CA . GLY A 1 187 ? -26.560 -23.385 12.328 1.00 53.94 187 GLY A CA 1
ATOM 1516 C C . GLY A 1 187 ? -27.359 -24.532 12.940 1.00 53.94 187 GLY A C 1
ATOM 1517 O O . GLY A 1 187 ? -26.936 -25.118 13.938 1.00 53.94 187 GLY A O 1
ATOM 1518 N N . VAL A 1 188 ? -28.527 -24.790 12.351 1.00 41.09 188 VAL A N 1
ATOM 1519 C CA . VAL A 1 188 ? -29.342 -25.993 12.573 1.00 41.09 188 VAL A CA 1
ATOM 1520 C C . VAL A 1 188 ? -28.710 -27.166 11.838 1.00 41.09 188 VAL A C 1
ATOM 1522 O O . VAL A 1 188 ? -28.293 -26.957 10.675 1.00 41.09 188 VAL A O 1
#

Radius of gyration: 18.53 Å; chains: 1; bounding box: 51×42×46 Å

Sequence (188 aa):
MRLKNGGREFEEIDVRRHPFIGCPVFARDGELFFSEYGDLWRGEIYNDSLGRGPALSAYRYAPLATLETANTSPAEIGVVDIAVTRDTIYLHLYRMGGSGDGWLAQLPRHPAKRDKDGELDVLYLPKDRLPLYKDTLQGLKILRTNSHGSDLCVSPDESQVYYFEHGKHWLIKKNKWKELHIREEQGV

Secondary structure (DSSP, 8-state):
-B-TTS-BSS-PPEESS-S--EEEEE-TTS-EEEEETTEEEEEEEEE-TTSS-EEEEEEEEE---B-S-SSSSS-EEEEEEEEE-SSEEEEEEEEETTT-EEEEEEEE-PPPPB-TTSSB-----HHHHHHHHHHHHHT-EEEEEEES--EEEE-TTSS-EEEEETTEEEEEETTEEEEE--------

pLDDT: mean 83.22, std 14.0, range [41.09, 96.81]